Protein AF-A0A8H7SVC3-F1 (afdb_monomer)

pLDDT: mean 76.18, std 18.08, range [38.44, 97.44]

Sequence (265 aa):
MNQIDVTIAHLLLASTPVVSLPAAIYYIRKGLVWFYERKQKKEEANLIKLRKEQKGKLEELKKMTSYYSTQSLLERYDEALTKKKQEALKQEKLQQELRQRKPVSMPMRSMQPNTQRPFPPTQQQQQQMHQQQQQQQPILPPPRTEPQWYDKIIDALVGDAGPETKYALICAHCFNHNGLVAKEEFDTIQYICPRCKQFNPSRKSKKAAIDQVVESTQEKNKENDLSVVEEEDPEQVIEKLKAQIESDKEETIGARVRQRHIEEE

Organism: NCBI:txid101142

Mean predicted aligned error: 23.06 Å

Radius of gyration: 43.51 Å; Cα contacts (8 Å, |Δi|>4): 81; chains: 1; bounding box: 125×110×100 Å

InterPro domains:
  IPR019273 Lunapark zinc ribbon domain [PF10058] (149-200)
  IPR040115 Lunapark family [PTHR22166] (12-231)

Nearest PDB structures (foldseek):
  8to0-assembly1_Cp  TM=1.563E-01  e=1.877E-01  Mus musculus
  7rro-assembly1_k  TM=1.573E-01  e=2.009E-01  Bos taurus

Secondary structure (DSSP, 8-state):
--HHHHHHHHHHHHHHHHHHHHHHHHHHHHHHHHHHHHHHHHHHHHHHHHHHHH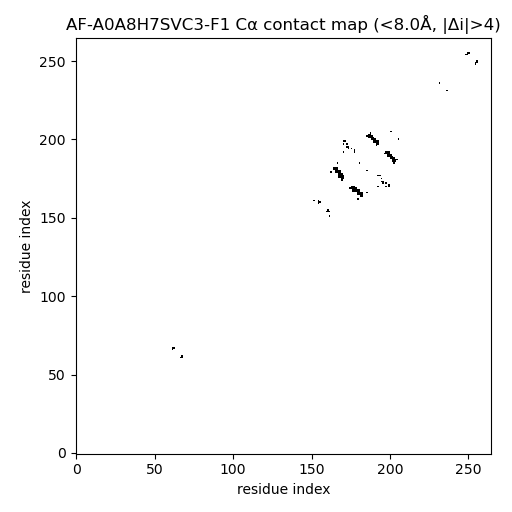HHHHHHHHHHTTHHHHHHHHHHHHHHHHHHHHHHHHHHHHHHHHHT-----------------------SSSSSSSSSSS-----PPP--SS--TTHHHHHHHHT---GGGEEEEE-TTT--EEEEEETTTTTT--EE-TTT--EE--HHHHHHHHHHHHHHHHHHHHHSSSS------HHHHHHHHHHHHHHHHHHSHHHHHHHHHHTT-

Foldseek 3Di:
DDPVVVVVVVVVVVCCCVVVVVVVVVVVVVVVVVVVVVVVVVVVVVVVVVVVVVVVVVVVVCVVVVVVVVVVVVVVVVVVVVVVVVVVVVVVVVVVVVVVPDDDDDDDDDDDDDDDDDDDDDDPPPVVVPVVPPPPPPPPPDPPDDDDPCVVVVCVVVVPDDQVQWDWDADPPPRDTDDTDGPVCQQQDWDQDPPPRDTRGGVVVVVVVVVVVVVVVVVVVVVVPPDDDPPDPVVVVVVVVVVVVVVVVCVDPVVVVVVVVVVVD

Solvent-accessible surface area (backbone atoms only — not comparable to full-atom values): 16310 Å² total; per-residue (Å²): 134,60,76,64,59,54,55,49,51,53,52,52,62,66,45,48,61,71,56,46,49,61,51,48,53,51,52,51,53,53,48,50,53,53,50,51,52,56,50,50,53,52,54,52,51,49,52,53,50,54,53,49,52,52,50,50,53,50,50,51,51,34,59,76,66,45,43,65,61,58,49,55,49,51,51,54,50,52,52,51,50,50,50,52,49,52,51,50,53,52,51,52,53,52,52,51,56,55,67,72,67,72,89,84,90,86,88,89,79,89,86,88,91,89,85,89,86,90,78,86,83,86,77,82,82,62,69,79,71,64,74,73,72,82,71,74,66,79,81,67,72,72,80,77,80,65,91,53,83,60,53,62,52,52,28,62,74,72,65,48,70,57,80,88,60,39,45,78,42,60,39,91,86,78,62,50,79,76,51,74,38,49,66,87,47,56,47,68,49,59,52,62,37,90,86,81,63,50,76,41,75,16,53,55,60,52,48,54,56,48,53,56,53,50,53,59,49,53,54,54,55,62,68,60,76,76,68,83,85,75,87,71,60,67,69,60,55,51,51,53,52,51,53,52,56,54,55,50,53,65,72,32,72,72,40,61,55,52,54,60,63,63,77,74,113

Structure (mmCIF, N/CA/C/O backbone):
data_AF-A0A8H7SVC3-F1
#
_entry.id   AF-A0A8H7SVC3-F1
#
loop_
_atom_site.group_PDB
_atom_site.id
_atom_site.type_symbol
_atom_site.label_atom_id
_atom_site.label_alt_id
_atom_site.label_comp_id
_atom_site.label_asym_id
_atom_site.label_entity_id
_atom_site.label_seq_id
_atom_site.pdbx_PDB_ins_code
_atom_site.Cartn_x
_atom_site.Cartn_y
_atom_site.Cartn_z
_atom_site.occupancy
_atom_site.B_iso_or_equiv
_atom_site.auth_seq_id
_atom_site.auth_comp_id
_atom_site.auth_asym_id
_atom_site.auth_atom_id
_atom_site.pdbx_PDB_model_num
ATOM 1 N N . MET A 1 1 ? 54.261 -22.794 -50.203 1.00 56.25 1 MET A N 1
ATOM 2 C CA . MET A 1 1 ? 52.976 -22.787 -49.471 1.00 56.25 1 MET A CA 1
ATOM 3 C C . MET A 1 1 ? 51.871 -22.842 -50.505 1.00 56.25 1 MET A C 1
ATOM 5 O O . MET A 1 1 ? 51.881 -22.005 -51.401 1.00 56.25 1 MET A O 1
ATOM 9 N N . ASN A 1 2 ? 51.023 -23.866 -50.468 1.00 69.75 2 ASN A N 1
ATOM 10 C CA . ASN A 1 2 ? 50.126 -24.187 -51.573 1.00 69.75 2 ASN A CA 1
ATOM 11 C C . ASN A 1 2 ? 48.900 -23.268 -51.568 1.00 69.75 2 ASN A C 1
ATOM 13 O O . ASN A 1 2 ? 48.397 -22.879 -50.519 1.00 69.75 2 ASN A O 1
ATOM 17 N N . GLN A 1 3 ? 48.388 -22.948 -52.755 1.00 71.19 3 GLN A N 1
ATOM 18 C CA . GLN A 1 3 ? 47.206 -22.096 -52.955 1.00 71.19 3 GLN A CA 1
ATOM 19 C C . GLN A 1 3 ? 45.957 -22.633 -52.219 1.00 71.19 3 GLN A C 1
ATOM 21 O O . GLN A 1 3 ? 45.094 -21.866 -51.800 1.00 71.19 3 GLN A O 1
ATOM 26 N N . ILE A 1 4 ? 45.929 -23.949 -51.987 1.00 78.56 4 ILE A N 1
ATOM 27 C CA . ILE A 1 4 ? 44.909 -24.683 -51.230 1.00 78.56 4 ILE A CA 1
ATOM 28 C C . ILE A 1 4 ? 44.903 -24.276 -49.744 1.00 78.56 4 ILE A C 1
ATOM 30 O O . ILE A 1 4 ? 43.833 -24.060 -49.172 1.00 78.56 4 ILE A O 1
ATOM 34 N N . ASP A 1 5 ? 46.077 -24.088 -49.133 1.00 81.00 5 ASP A N 1
ATOM 35 C CA . ASP A 1 5 ? 46.204 -23.707 -47.717 1.00 81.00 5 ASP A CA 1
ATOM 36 C C . ASP A 1 5 ? 45.604 -22.313 -47.467 1.00 81.00 5 ASP A C 1
ATOM 38 O O . ASP A 1 5 ? 44.957 -22.069 -46.449 1.00 81.00 5 ASP A O 1
ATOM 42 N N . VAL A 1 6 ? 45.752 -21.408 -48.442 1.00 82.12 6 VAL A N 1
ATOM 43 C CA . VAL A 1 6 ? 45.212 -20.041 -48.396 1.00 82.12 6 VAL A CA 1
ATOM 44 C C . VAL A 1 6 ? 43.685 -20.055 -48.510 1.00 82.12 6 VAL A C 1
ATOM 46 O O . VAL A 1 6 ? 43.001 -19.400 -47.726 1.00 82.12 6 VAL A O 1
ATOM 49 N N . THR A 1 7 ? 43.121 -20.851 -49.423 1.00 81.81 7 THR A N 1
ATOM 50 C CA . THR A 1 7 ? 41.659 -20.993 -49.547 1.00 81.81 7 THR A CA 1
ATOM 51 C C . THR A 1 7 ? 41.015 -21.621 -48.312 1.00 81.81 7 THR A C 1
ATOM 53 O O . THR A 1 7 ? 39.952 -21.172 -47.882 1.00 81.81 7 THR A O 1
ATOM 56 N N . ILE A 1 8 ? 41.674 -22.606 -47.693 1.00 84.00 8 ILE A N 1
ATOM 57 C CA . ILE A 1 8 ? 41.208 -23.210 -46.440 1.00 84.00 8 ILE A CA 1
ATOM 58 C C . ILE A 1 8 ? 41.273 -22.182 -45.306 1.00 84.00 8 ILE A C 1
ATOM 60 O O . ILE A 1 8 ? 40.316 -22.063 -44.543 1.00 84.00 8 ILE A O 1
ATOM 64 N N . ALA A 1 9 ? 42.340 -21.382 -45.222 1.00 83.69 9 ALA A N 1
ATOM 65 C CA . ALA A 1 9 ? 42.463 -20.333 -44.212 1.00 83.69 9 ALA A CA 1
ATOM 66 C C . ALA A 1 9 ? 41.345 -19.278 -44.317 1.00 83.69 9 ALA A C 1
ATOM 68 O O . ALA A 1 9 ? 40.759 -18.909 -43.300 1.00 83.69 9 ALA A O 1
ATOM 69 N N . HIS A 1 10 ? 40.986 -18.838 -45.529 1.00 82.69 10 HIS A N 1
ATOM 70 C CA . HIS A 1 10 ? 39.866 -17.911 -45.731 1.00 82.69 10 HIS A CA 1
ATOM 71 C C . HIS A 1 10 ? 38.507 -18.531 -45.379 1.00 82.69 10 HIS A C 1
ATOM 73 O O . HIS A 1 10 ? 37.670 -17.852 -44.782 1.00 82.69 10 HIS A O 1
ATOM 79 N N . LEU A 1 11 ? 38.292 -19.814 -45.692 1.00 82.31 11 LEU A N 1
ATOM 80 C CA . LEU A 1 11 ? 37.062 -20.529 -45.342 1.00 82.31 11 LEU A CA 1
ATOM 81 C C . LEU A 1 11 ? 36.921 -20.709 -43.823 1.00 82.31 11 LEU A C 1
ATOM 83 O O . LEU A 1 11 ? 35.848 -20.472 -43.267 1.00 82.31 11 LEU A O 1
ATOM 87 N N . LEU A 1 12 ? 38.011 -21.069 -43.140 1.00 83.12 12 LEU A N 1
ATOM 88 C CA . LEU A 1 12 ? 38.039 -21.181 -41.683 1.00 83.12 12 LEU A CA 1
ATOM 89 C C . LEU A 1 12 ? 37.760 -19.828 -41.034 1.00 83.12 12 LEU A C 1
ATOM 91 O O . LEU A 1 12 ? 36.858 -19.746 -40.203 1.00 83.12 12 LEU A O 1
ATOM 95 N N . LEU A 1 13 ? 38.433 -18.764 -41.485 1.00 85.56 13 LEU A N 1
ATOM 96 C CA . LEU A 1 13 ? 38.238 -17.410 -40.969 1.00 85.56 13 LEU A CA 1
ATOM 97 C C . LEU A 1 13 ? 36.790 -16.927 -41.162 1.00 85.56 13 LEU A C 1
ATOM 99 O O . LEU A 1 13 ? 36.196 -16.393 -40.223 1.00 85.56 13 LEU A O 1
ATOM 103 N N . ALA A 1 14 ? 36.191 -17.189 -42.328 1.00 84.06 14 ALA A N 1
ATOM 104 C CA . ALA A 1 14 ? 34.797 -16.850 -42.618 1.00 84.06 14 ALA A CA 1
ATOM 105 C C . ALA A 1 14 ? 33.778 -17.671 -41.803 1.00 84.06 14 ALA A C 1
ATOM 107 O O . ALA A 1 14 ? 32.714 -17.158 -41.459 1.00 84.06 14 ALA A O 1
ATOM 108 N N . SER A 1 15 ? 34.092 -18.925 -41.459 1.00 85.62 15 SER A N 1
ATOM 109 C CA . SER A 1 15 ? 33.196 -19.798 -40.682 1.00 85.62 15 SER A CA 1
ATOM 110 C C . SER A 1 15 ? 33.209 -19.522 -39.171 1.00 85.62 15 SER A C 1
ATOM 112 O O . SER A 1 15 ? 32.208 -19.747 -38.488 1.00 85.62 15 SER A O 1
ATOM 114 N N . THR A 1 16 ? 34.307 -18.973 -38.642 1.00 86.56 16 THR A N 1
ATOM 115 C CA . THR A 1 16 ? 34.462 -18.623 -37.220 1.00 86.56 16 THR A CA 1
ATOM 116 C C . THR A 1 16 ? 33.319 -17.779 -36.646 1.00 86.56 16 THR A C 1
ATOM 118 O O . THR A 1 16 ? 32.781 -18.177 -35.613 1.00 86.56 16 THR A O 1
ATOM 121 N N . PRO A 1 17 ? 32.901 -16.647 -37.255 1.00 88.62 17 PRO A N 1
ATOM 122 C CA . PRO A 1 17 ? 31.797 -15.842 -36.726 1.00 88.62 17 PRO A CA 1
ATOM 123 C C . PRO A 1 17 ? 30.448 -16.569 -36.782 1.00 88.62 17 PRO A C 1
ATOM 125 O O . PRO A 1 17 ? 29.600 -16.352 -35.919 1.00 88.62 17 PRO A O 1
ATOM 128 N N . VAL A 1 18 ? 30.256 -17.466 -37.755 1.00 92.12 18 VAL A N 1
ATOM 129 C CA . VAL A 1 18 ? 29.006 -18.225 -37.920 1.00 92.12 18 VAL A CA 1
ATOM 130 C C . VAL A 1 18 ? 28.812 -19.225 -36.779 1.00 92.12 18 VAL A C 1
ATOM 132 O O . VAL A 1 18 ? 27.687 -19.437 -36.335 1.00 92.12 18 VAL A O 1
ATOM 135 N N . VAL A 1 19 ? 29.899 -19.802 -36.261 1.00 91.62 19 VAL A N 1
ATOM 136 C CA . VAL A 1 19 ? 29.856 -20.755 -35.140 1.00 91.62 19 VAL A CA 1
ATOM 137 C C . VAL A 1 19 ? 29.997 -20.055 -33.785 1.00 91.62 19 VAL A C 1
ATOM 139 O O . VAL A 1 19 ? 29.343 -20.440 -32.813 1.00 91.62 19 VAL A O 1
ATOM 142 N N . SER A 1 20 ? 30.818 -19.006 -33.698 1.00 91.75 20 SER A N 1
ATOM 143 C CA . SER A 1 20 ? 31.082 -18.315 -32.433 1.00 91.75 20 SER A CA 1
ATOM 144 C C . SER A 1 20 ? 29.898 -17.477 -31.960 1.00 91.75 20 SER A C 1
ATOM 146 O O . SER A 1 20 ? 29.645 -17.434 -30.758 1.00 91.75 20 SER A O 1
ATOM 148 N N . LEU A 1 21 ? 29.133 -16.859 -32.866 1.00 92.62 21 LEU A N 1
ATOM 149 C CA . LEU A 1 21 ? 28.016 -15.991 -32.498 1.00 92.62 21 LEU A CA 1
ATOM 150 C C . LEU A 1 21 ? 26.866 -16.767 -31.815 1.00 92.62 21 LEU A C 1
ATOM 152 O O . LEU A 1 21 ? 26.470 -16.365 -30.719 1.00 92.62 21 LEU A O 1
ATOM 156 N N . PRO A 1 22 ? 26.364 -17.906 -32.342 1.00 95.12 22 PRO A N 1
ATOM 157 C CA . PRO A 1 22 ? 25.355 -18.709 -31.645 1.00 95.12 22 PRO A CA 1
ATOM 158 C C . PRO A 1 22 ? 25.860 -19.277 -30.315 1.00 95.12 22 PRO A C 1
ATOM 160 O O . PRO A 1 22 ? 25.119 -19.290 -29.330 1.00 95.12 22 PRO A O 1
ATOM 163 N N . ALA A 1 23 ? 27.129 -19.702 -30.260 1.00 94.75 23 ALA A N 1
ATOM 164 C CA . ALA A 1 23 ? 27.746 -20.183 -29.029 1.00 94.75 23 ALA A CA 1
ATOM 165 C C . ALA A 1 23 ? 27.813 -19.069 -27.972 1.00 94.75 23 ALA A C 1
ATOM 167 O O . ALA A 1 23 ? 27.368 -19.259 -26.840 1.00 94.75 23 ALA A O 1
ATOM 168 N N . ALA A 1 24 ? 28.289 -17.879 -28.347 1.00 95.38 24 ALA A N 1
ATOM 169 C CA . ALA A 1 24 ? 28.349 -16.715 -27.471 1.00 95.38 24 ALA A CA 1
ATOM 170 C C . ALA A 1 24 ? 26.956 -16.323 -26.960 1.00 95.38 24 ALA A C 1
ATOM 172 O O . ALA A 1 24 ? 26.783 -16.150 -25.755 1.00 95.38 24 ALA A O 1
ATOM 173 N N . ILE A 1 25 ? 25.943 -16.266 -27.833 1.00 96.06 25 ILE A N 1
ATOM 174 C CA . ILE A 1 25 ? 24.554 -15.981 -27.440 1.00 96.06 25 ILE A CA 1
ATOM 175 C C . ILE A 1 25 ? 24.045 -17.020 -26.430 1.00 96.06 25 ILE A C 1
ATOM 177 O O . ILE A 1 25 ? 23.429 -16.651 -25.427 1.00 96.06 25 ILE A O 1
ATOM 181 N N . TYR A 1 26 ? 24.330 -18.309 -26.645 1.00 97.19 26 TYR A N 1
ATOM 182 C CA . TYR A 1 26 ? 23.957 -19.374 -25.713 1.00 97.19 26 TYR A CA 1
ATOM 183 C C . TYR A 1 26 ? 24.611 -19.192 -24.334 1.00 97.19 26 TYR A C 1
ATOM 185 O O . TYR A 1 26 ? 23.915 -19.239 -23.314 1.00 97.19 26 TYR A O 1
ATOM 193 N N . TYR A 1 27 ? 25.922 -18.928 -24.280 1.00 97.19 27 TYR A N 1
ATOM 194 C CA . TYR A 1 27 ? 26.631 -18.709 -23.015 1.00 97.19 27 TYR A CA 1
ATOM 195 C C . TYR A 1 27 ? 26.179 -17.433 -22.304 1.00 97.19 27 TYR A C 1
ATOM 197 O O . TYR A 1 27 ? 25.979 -17.465 -21.091 1.00 97.19 27 TYR A O 1
ATOM 205 N N . ILE A 1 28 ? 25.950 -16.340 -23.037 1.00 96.94 28 ILE A N 1
ATOM 206 C CA . ILE A 1 28 ? 25.442 -15.084 -22.474 1.00 96.94 28 ILE A CA 1
ATOM 207 C C . ILE A 1 28 ? 24.054 -15.309 -21.875 1.00 96.94 28 ILE A C 1
ATOM 209 O O . ILE A 1 28 ? 23.832 -14.975 -20.713 1.00 96.94 28 ILE A O 1
ATOM 213 N N . ARG A 1 29 ? 23.129 -15.940 -22.611 1.00 97.00 29 ARG A N 1
ATOM 214 C CA . ARG A 1 29 ? 21.784 -16.244 -22.100 1.00 97.00 29 ARG A CA 1
ATOM 215 C C . ARG A 1 29 ? 21.849 -17.113 -20.845 1.00 97.00 29 ARG A C 1
ATOM 217 O O . ARG A 1 29 ? 21.167 -16.820 -19.866 1.00 97.00 29 ARG A O 1
ATOM 224 N N . LYS A 1 30 ? 22.686 -18.153 -20.851 1.00 97.19 30 LYS A N 1
ATOM 225 C CA . LYS A 1 30 ? 22.869 -19.047 -19.700 1.00 97.19 30 LYS A CA 1
ATOM 226 C C . LYS A 1 30 ? 23.473 -18.319 -18.496 1.00 97.19 30 LYS A C 1
ATOM 228 O O . LYS A 1 30 ? 23.020 -18.527 -17.373 1.00 97.19 30 LYS A O 1
ATOM 233 N N . GLY A 1 31 ? 24.441 -17.435 -18.733 1.00 97.44 31 GLY A N 1
ATOM 234 C CA . GLY A 1 31 ? 25.053 -16.586 -17.714 1.00 97.44 31 GLY A CA 1
ATOM 235 C C . GLY A 1 31 ? 24.061 -15.598 -17.102 1.00 97.44 31 GLY A C 1
ATOM 236 O O . GLY A 1 31 ? 24.006 -15.478 -15.881 1.00 97.44 31 GLY A O 1
ATOM 237 N N . LEU A 1 32 ? 23.229 -14.953 -17.927 1.00 97.06 32 LEU A N 1
ATOM 238 C CA . LEU A 1 32 ? 22.181 -14.043 -17.462 1.00 97.06 32 LEU A CA 1
ATOM 239 C C . LEU A 1 32 ? 21.155 -14.779 -16.600 1.00 97.06 32 LEU A C 1
ATOM 241 O O . LEU A 1 32 ? 20.907 -14.352 -15.477 1.00 97.06 32 LEU A O 1
ATOM 245 N N . VAL A 1 33 ? 20.608 -15.905 -17.071 1.00 95.75 33 VAL A N 1
ATOM 246 C CA . VAL A 1 33 ? 19.640 -16.703 -16.295 1.00 95.75 33 VAL A CA 1
ATOM 247 C C . VAL A 1 33 ? 20.238 -17.116 -14.951 1.00 95.75 33 VAL A C 1
ATOM 249 O O . VAL A 1 33 ? 19.644 -16.846 -13.911 1.00 95.75 33 VAL A O 1
ATOM 252 N N . TRP A 1 34 ? 21.456 -17.663 -14.946 1.00 96.75 34 TRP A N 1
ATOM 253 C CA . TRP A 1 34 ? 22.141 -18.037 -13.708 1.00 96.75 34 TRP A CA 1
ATOM 254 C C . TRP A 1 34 ? 22.363 -16.842 -12.768 1.00 96.75 34 TRP A C 1
ATOM 256 O O . TRP A 1 34 ? 22.181 -16.963 -11.555 1.00 96.75 34 TRP A O 1
ATOM 266 N N . PHE A 1 35 ? 22.735 -15.677 -13.305 1.00 96.88 35 PHE A N 1
ATOM 267 C CA . PHE A 1 35 ? 22.951 -14.467 -12.517 1.00 96.88 35 PHE A CA 1
ATOM 268 C C . PHE A 1 35 ? 21.652 -13.954 -11.886 1.00 96.88 35 PHE A C 1
ATOM 270 O O . PHE A 1 35 ? 21.629 -13.673 -10.685 1.00 96.88 35 PHE A O 1
ATOM 277 N N . TYR A 1 36 ? 20.569 -13.866 -12.663 1.00 96.50 36 TYR A N 1
ATOM 278 C CA . TYR A 1 36 ? 19.269 -13.417 -12.167 1.00 96.50 36 TYR A CA 1
ATOM 279 C C . TYR A 1 36 ? 18.680 -14.402 -11.157 1.00 96.50 36 TYR A C 1
ATOM 281 O O . TYR A 1 36 ? 18.242 -13.964 -10.097 1.00 96.50 36 TYR A O 1
ATOM 289 N N . GLU A 1 37 ? 18.771 -15.712 -11.397 1.00 95.38 37 GLU A N 1
ATOM 290 C CA . GLU A 1 37 ? 18.364 -16.728 -10.419 1.00 95.38 37 GLU A CA 1
ATOM 291 C C . GLU A 1 37 ? 19.174 -16.620 -9.123 1.00 95.38 37 GLU A C 1
ATOM 293 O O . GLU A 1 37 ? 18.632 -16.706 -8.020 1.00 95.38 37 GLU A O 1
ATOM 298 N N . ARG A 1 38 ? 20.493 -16.413 -9.226 1.00 94.69 38 ARG A N 1
ATOM 299 C CA . ARG A 1 38 ? 21.360 -16.241 -8.055 1.00 94.69 38 ARG A CA 1
ATOM 300 C C . ARG A 1 38 ? 21.023 -14.963 -7.292 1.00 94.69 38 ARG A C 1
ATOM 302 O O . ARG A 1 38 ? 21.109 -14.962 -6.064 1.00 94.69 38 ARG A O 1
ATOM 309 N N . LYS A 1 39 ? 20.657 -13.887 -7.989 1.00 95.62 39 LYS A N 1
ATOM 310 C CA . LYS A 1 39 ? 20.223 -12.632 -7.369 1.00 95.62 39 LYS A CA 1
ATOM 311 C C . LYS A 1 39 ? 18.869 -12.800 -6.670 1.00 95.62 39 LYS A C 1
ATOM 313 O O . LYS A 1 39 ? 18.782 -12.482 -5.488 1.00 95.62 39 LYS A O 1
ATOM 318 N N . GLN A 1 40 ? 17.876 -13.383 -7.342 1.00 93.00 40 GLN A N 1
ATOM 319 C CA . GLN A 1 40 ? 16.545 -13.656 -6.781 1.00 93.00 40 GLN A CA 1
ATOM 320 C C . GLN A 1 40 ? 16.629 -14.517 -5.517 1.00 93.00 40 GLN A C 1
ATOM 322 O O . GLN A 1 40 ? 16.099 -14.140 -4.475 1.00 93.00 40 GLN A O 1
ATOM 327 N N . LYS A 1 41 ? 17.412 -15.604 -5.547 1.00 95.44 41 LYS A N 1
ATOM 328 C CA . LYS A 1 41 ? 17.605 -16.485 -4.382 1.00 95.44 41 LYS A CA 1
ATOM 329 C C . LYS A 1 41 ? 18.184 -15.762 -3.161 1.00 95.44 41 LYS A C 1
ATOM 331 O O . LYS A 1 41 ? 17.871 -16.130 -2.032 1.00 95.44 41 LYS A O 1
ATOM 336 N N . LYS A 1 42 ? 19.027 -14.739 -3.352 1.00 93.62 42 LYS A N 1
ATOM 337 C CA . LYS A 1 42 ? 19.560 -13.935 -2.235 1.00 93.62 42 LYS A CA 1
ATOM 338 C C . LYS A 1 42 ? 18.478 -13.071 -1.593 1.00 93.62 42 LYS A C 1
ATOM 340 O O . LYS A 1 42 ? 18.430 -12.978 -0.368 1.00 93.62 42 LYS A O 1
ATOM 345 N N . GLU A 1 43 ? 17.632 -12.447 -2.405 1.00 93.69 43 GLU A N 1
ATOM 346 C CA . GLU A 1 43 ? 16.526 -11.613 -1.926 1.00 93.69 43 GLU A CA 1
ATOM 347 C C . GLU A 1 43 ? 15.475 -12.467 -1.205 1.00 93.69 43 GLU A C 1
ATOM 349 O O . GLU A 1 43 ? 15.089 -12.148 -0.080 1.00 93.69 43 GLU A O 1
ATOM 354 N N . GLU A 1 44 ? 15.107 -13.615 -1.781 1.00 94.75 44 GLU A N 1
ATOM 355 C CA . GLU A 1 44 ? 14.213 -14.592 -1.152 1.00 94.75 44 GLU A CA 1
ATOM 356 C C . GLU A 1 44 ? 14.764 -15.091 0.188 1.00 94.75 44 GLU A C 1
ATOM 358 O O . GLU A 1 44 ? 14.048 -15.095 1.191 1.00 94.75 44 GLU A O 1
ATOM 363 N N . ALA A 1 45 ? 16.052 -15.448 0.243 1.00 95.00 45 ALA A N 1
ATOM 364 C CA . ALA A 1 45 ? 16.692 -15.886 1.480 1.00 95.00 45 ALA A CA 1
ATOM 365 C C . ALA A 1 45 ? 16.672 -14.795 2.563 1.00 95.00 45 ALA A C 1
ATOM 367 O O . ALA A 1 45 ? 16.442 -15.097 3.736 1.00 95.00 45 ALA A O 1
ATOM 368 N N . ASN A 1 46 ? 16.866 -13.528 2.186 1.00 95.50 46 ASN A N 1
ATOM 369 C CA . ASN A 1 46 ? 16.806 -12.412 3.126 1.00 95.50 46 ASN A CA 1
ATOM 370 C C . ASN A 1 46 ? 15.379 -12.191 3.659 1.00 95.50 46 ASN A C 1
ATOM 372 O O . ASN A 1 46 ? 15.179 -12.058 4.865 1.00 95.50 46 ASN A O 1
ATOM 376 N N . LEU A 1 47 ? 14.362 -12.250 2.793 1.00 94.88 47 LEU A N 1
ATOM 377 C CA . LEU A 1 47 ? 12.959 -12.164 3.213 1.00 94.88 47 LEU A CA 1
ATOM 378 C C . LEU A 1 47 ? 12.564 -13.312 4.146 1.00 94.88 47 LEU A C 1
ATOM 380 O O . LEU A 1 47 ? 11.867 -13.094 5.138 1.00 94.88 47 LEU A O 1
ATOM 384 N N . ILE A 1 48 ? 13.018 -14.534 3.858 1.00 95.62 48 ILE A N 1
ATOM 385 C CA . ILE A 1 48 ? 12.794 -15.694 4.727 1.00 95.62 48 ILE A CA 1
ATOM 386 C C . ILE A 1 48 ? 13.460 -15.471 6.090 1.00 95.62 48 ILE A C 1
ATOM 388 O O . ILE A 1 48 ? 12.838 -15.740 7.120 1.00 95.62 48 ILE A O 1
ATOM 392 N N . LYS A 1 49 ? 14.684 -14.929 6.113 1.00 95.69 49 LYS A N 1
ATOM 393 C CA . LYS A 1 49 ? 15.398 -14.595 7.350 1.00 95.69 49 LYS A CA 1
ATOM 394 C C . LYS A 1 49 ? 14.638 -13.555 8.181 1.00 95.69 49 LYS A C 1
ATOM 396 O O . LYS A 1 49 ? 14.353 -13.820 9.345 1.00 95.69 49 LYS A O 1
ATOM 401 N N . LEU A 1 50 ? 14.236 -12.433 7.581 1.00 94.81 50 LEU A N 1
ATOM 402 C CA . LEU A 1 50 ? 13.492 -11.368 8.266 1.00 94.81 50 LEU A CA 1
ATOM 403 C C . LEU A 1 50 ? 12.144 -11.860 8.810 1.00 94.81 50 LEU A C 1
ATOM 405 O O . LEU A 1 50 ? 11.786 -11.568 9.949 1.00 94.81 50 LEU A O 1
ATOM 409 N N . ARG A 1 51 ? 11.409 -12.674 8.041 1.00 93.38 51 ARG A N 1
ATOM 410 C CA . ARG A 1 51 ? 10.159 -13.295 8.514 1.00 93.38 51 ARG A CA 1
ATOM 411 C C . ARG A 1 51 ? 10.396 -14.244 9.686 1.00 93.38 51 ARG A C 1
ATOM 413 O O . ARG A 1 51 ? 9.566 -14.311 10.589 1.00 93.38 51 ARG A O 1
ATOM 420 N N . LYS A 1 52 ? 11.506 -14.988 9.682 1.00 96.56 52 LYS A N 1
ATOM 421 C CA . LYS A 1 52 ? 11.877 -15.871 10.793 1.00 96.56 52 LYS A CA 1
ATOM 422 C C . LYS A 1 52 ? 12.202 -15.065 12.053 1.00 96.56 52 LYS A C 1
ATOM 424 O O . LYS A 1 52 ? 11.738 -15.437 13.124 1.00 96.56 52 LYS A O 1
ATOM 429 N N . GLU A 1 53 ? 12.917 -13.950 11.923 1.00 94.38 53 GLU A N 1
ATOM 430 C CA . GLU A 1 53 ? 13.188 -13.031 13.039 1.00 94.38 53 GLU A CA 1
ATOM 431 C C . GLU A 1 53 ? 11.898 -12.415 13.601 1.00 94.38 53 GLU A C 1
ATOM 433 O O . GLU A 1 53 ? 11.699 -12.413 14.814 1.00 94.38 53 GLU A O 1
ATOM 438 N N . GLN A 1 54 ? 10.980 -11.962 12.737 1.00 93.19 54 GLN A N 1
ATOM 439 C CA . GLN A 1 54 ? 9.664 -11.468 13.162 1.00 93.19 54 GLN A CA 1
ATOM 440 C C . GLN A 1 54 ? 8.866 -12.531 13.926 1.00 93.19 54 GLN A C 1
ATOM 442 O O . GLN A 1 54 ? 8.329 -12.241 14.993 1.00 93.19 54 GLN A O 1
ATOM 447 N N . LYS A 1 55 ? 8.811 -13.769 13.413 1.00 93.19 55 LYS A N 1
ATOM 448 C CA . LYS A 1 55 ? 8.135 -14.884 14.095 1.00 93.19 55 LYS A CA 1
ATOM 449 C C . LYS A 1 55 ? 8.780 -15.208 15.441 1.00 93.19 55 LYS A C 1
ATOM 451 O O . LYS A 1 55 ? 8.052 -15.394 16.406 1.00 93.19 55 LYS A O 1
ATOM 456 N N . GLY A 1 56 ? 10.111 -15.199 15.523 1.00 93.94 56 GLY A N 1
ATOM 457 C CA . GLY A 1 56 ? 10.833 -15.418 16.778 1.00 93.94 56 GLY A CA 1
ATOM 458 C C . GLY A 1 56 ? 10.501 -14.365 17.838 1.00 93.94 56 GLY A C 1
ATOM 459 O O . GLY A 1 56 ? 10.182 -14.716 18.969 1.00 93.94 56 GLY A O 1
ATOM 460 N N . LYS A 1 57 ? 10.465 -13.079 17.462 1.00 93.06 57 LYS A N 1
ATOM 461 C CA . LYS A 1 57 ? 10.031 -12.002 18.373 1.00 93.06 57 LYS A CA 1
ATOM 462 C C . LYS A 1 57 ? 8.572 -12.149 18.792 1.00 93.06 57 LYS A C 1
ATOM 464 O O . LYS A 1 57 ? 8.233 -11.908 19.945 1.00 93.06 57 LYS A O 1
ATOM 469 N N . LEU A 1 58 ? 7.701 -12.554 17.868 1.00 93.00 58 LEU A N 1
ATOM 470 C CA . LEU A 1 58 ? 6.301 -12.816 18.184 1.00 93.00 58 LEU A CA 1
ATOM 471 C C . LEU A 1 58 ? 6.170 -13.966 19.195 1.00 93.00 58 LEU A C 1
ATOM 473 O O . LEU A 1 58 ? 5.385 -13.866 20.128 1.00 93.00 58 LEU A O 1
ATOM 477 N N . GLU A 1 59 ? 6.930 -15.047 19.027 1.00 91.69 59 GLU A N 1
ATOM 478 C CA . GLU A 1 59 ? 6.960 -16.178 19.962 1.00 91.69 59 GLU A CA 1
ATOM 479 C C . GLU A 1 59 ? 7.492 -15.768 21.336 1.00 91.69 59 GLU A C 1
ATOM 481 O O . GLU A 1 59 ? 6.917 -16.152 22.354 1.00 91.69 59 GLU A O 1
ATOM 486 N N . GLU A 1 60 ? 8.534 -14.938 21.377 1.00 93.44 60 GLU A N 1
ATOM 487 C CA . GLU A 1 60 ? 9.071 -14.379 22.616 1.00 93.44 60 GLU A CA 1
ATOM 488 C C . GLU A 1 60 ? 8.029 -13.520 23.345 1.00 93.44 60 GLU A C 1
ATOM 490 O O . GLU A 1 60 ? 7.758 -13.747 24.526 1.00 93.44 60 GLU A O 1
ATOM 495 N N . LEU A 1 61 ? 7.363 -12.606 22.633 1.00 91.62 61 LEU A N 1
ATOM 496 C CA . LEU A 1 61 ? 6.279 -11.796 23.190 1.00 91.62 61 LEU A CA 1
ATOM 497 C C . LEU A 1 61 ? 5.109 -12.665 23.662 1.00 91.62 61 LEU A C 1
ATOM 499 O O . LEU A 1 61 ? 4.599 -12.453 24.760 1.00 91.62 61 LEU A O 1
ATOM 503 N N . LYS A 1 62 ? 4.701 -13.680 22.892 1.00 94.00 62 LYS A N 1
ATOM 504 C CA . LYS A 1 62 ? 3.644 -14.627 23.288 1.00 94.00 62 LYS A CA 1
ATOM 505 C C . LYS A 1 62 ? 4.015 -15.418 24.540 1.00 94.00 62 LYS A C 1
ATOM 507 O O . LYS A 1 62 ? 3.151 -15.688 25.373 1.00 94.00 62 LYS A O 1
ATOM 512 N N . LYS A 1 63 ? 5.291 -15.781 24.688 1.00 91.31 63 LYS A N 1
ATOM 513 C CA . LYS A 1 63 ? 5.800 -16.467 25.877 1.00 91.31 63 LYS A CA 1
ATOM 514 C C . LYS A 1 63 ? 5.760 -15.549 27.099 1.00 91.31 63 LYS A C 1
ATOM 516 O O . LYS A 1 63 ? 5.232 -15.960 28.127 1.00 91.31 63 LYS A O 1
ATOM 521 N N . MET A 1 64 ? 6.254 -14.314 26.976 1.00 86.56 64 MET A N 1
ATOM 522 C CA . MET A 1 64 ? 6.275 -13.343 28.082 1.00 86.56 64 MET A CA 1
ATOM 523 C C . MET A 1 64 ? 4.874 -12.883 28.495 1.00 86.56 64 MET A C 1
ATOM 525 O O . MET A 1 64 ? 4.607 -12.692 29.674 1.00 86.56 64 MET A O 1
ATOM 529 N N . THR A 1 65 ? 3.949 -12.767 27.542 1.00 86.94 65 THR A N 1
ATOM 530 C CA . THR A 1 65 ? 2.553 -12.372 27.804 1.00 86.94 65 THR A CA 1
ATOM 531 C C . THR A 1 65 ? 1.666 -13.535 28.250 1.00 86.94 65 THR A C 1
ATOM 533 O O . THR A 1 65 ? 0.462 -13.358 28.423 1.00 86.94 65 THR A O 1
ATOM 536 N N . SER A 1 66 ? 2.227 -14.736 28.452 1.00 85.00 66 SER A N 1
ATOM 537 C CA . SER A 1 66 ? 1.483 -15.965 28.770 1.00 85.00 66 SER A CA 1
ATOM 538 C C . SER A 1 66 ? 0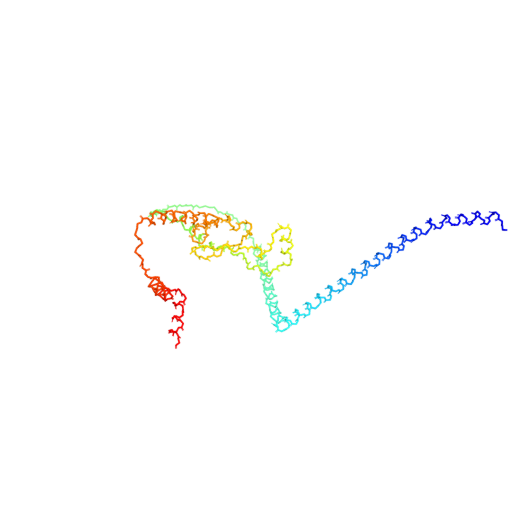.343 -16.286 27.783 1.00 85.00 66 SER A C 1
ATOM 540 O O . SER A 1 66 ? -0.597 -17.002 28.119 1.00 85.00 66 SER A O 1
ATOM 542 N N . TYR A 1 67 ? 0.442 -15.806 26.539 1.00 89.25 67 TYR A N 1
ATOM 543 C CA . TYR A 1 67 ? -0.594 -15.905 25.504 1.00 89.25 67 TYR A CA 1
ATOM 544 C C . TYR A 1 67 ? -1.056 -17.347 25.251 1.00 89.25 67 TYR A C 1
ATOM 546 O O . TYR A 1 67 ? -2.248 -17.621 25.169 1.00 89.25 67 TYR A O 1
ATOM 554 N N . TYR A 1 68 ? -0.125 -18.301 25.186 1.00 86.00 68 TYR A N 1
ATOM 555 C CA . TYR A 1 68 ? -0.470 -19.715 24.996 1.00 86.00 68 TYR A CA 1
ATOM 556 C C . TYR A 1 68 ? -1.250 -20.301 26.180 1.00 86.00 68 TYR A C 1
ATOM 558 O O . TYR A 1 68 ? -2.077 -21.190 25.995 1.00 86.00 68 TYR A O 1
ATOM 566 N N . SER A 1 69 ? -1.014 -19.786 27.389 1.00 88.44 69 SER A N 1
ATOM 567 C CA . SER A 1 69 ? -1.740 -20.208 28.587 1.00 88.44 69 SER A CA 1
ATOM 568 C C . SER A 1 69 ? -3.206 -19.793 28.487 1.00 88.44 69 SER A C 1
ATOM 570 O O . SER A 1 69 ? -4.095 -20.641 28.577 1.00 88.44 69 SER A O 1
ATOM 572 N N . THR A 1 70 ? -3.466 -18.514 28.196 1.00 88.00 70 THR A N 1
ATOM 573 C CA . THR A 1 70 ? -4.832 -17.990 28.060 1.00 88.00 70 THR A CA 1
ATOM 574 C C . THR A 1 70 ? -5.553 -18.568 26.843 1.00 88.00 70 THR A C 1
ATOM 576 O O . THR A 1 70 ? -6.724 -18.928 26.950 1.00 88.00 70 THR A O 1
ATOM 579 N N . GLN A 1 71 ? -4.853 -18.752 25.719 1.00 91.38 71 GLN A N 1
ATOM 580 C CA . GLN A 1 71 ? -5.406 -19.380 24.519 1.00 91.38 71 GLN A CA 1
ATOM 581 C C . GLN A 1 71 ? -5.818 -20.835 24.771 1.00 91.38 71 GLN A C 1
ATOM 583 O O . GLN A 1 71 ? -6.932 -21.214 24.422 1.00 91.38 71 GLN A O 1
ATOM 588 N N . SER A 1 72 ? -4.970 -21.633 25.431 1.00 85.94 72 SER A N 1
ATOM 589 C CA . SER A 1 72 ? -5.295 -23.032 25.747 1.00 85.94 72 SER A CA 1
ATOM 590 C C . SER A 1 72 ? -6.496 -23.161 26.684 1.00 85.94 72 SER A C 1
ATOM 592 O O . SER A 1 72 ? -7.229 -24.148 26.634 1.00 85.94 72 SER A O 1
ATOM 594 N N . LEU A 1 73 ? -6.711 -22.160 27.540 1.00 89.69 73 LEU A N 1
ATOM 595 C CA . LEU A 1 73 ? -7.873 -22.116 28.408 1.00 89.69 73 LEU A CA 1
ATOM 596 C C . LEU A 1 73 ? -9.134 -21.818 27.591 1.00 89.69 73 LEU A C 1
ATOM 598 O O . LEU A 1 73 ? -10.103 -22.561 27.718 1.00 89.69 73 LEU A O 1
ATOM 602 N N . LEU A 1 74 ? -9.101 -20.801 26.719 1.00 91.19 74 LEU A N 1
ATOM 603 C CA . LEU A 1 74 ? -10.210 -20.490 25.807 1.00 91.19 74 LEU A CA 1
ATOM 604 C C . LEU A 1 74 ? -10.594 -21.696 24.948 1.00 91.19 74 LEU A C 1
ATOM 606 O O . LEU A 1 74 ? -11.766 -22.042 24.876 1.00 91.19 74 LEU A O 1
ATOM 610 N N . GLU A 1 75 ? -9.609 -22.371 24.361 1.00 90.88 75 GLU A N 1
ATOM 611 C CA . GLU A 1 75 ? -9.836 -23.514 23.476 1.00 90.88 75 GLU A CA 1
ATOM 612 C C . GLU A 1 75 ? -10.519 -24.674 24.214 1.00 90.88 75 GLU A C 1
ATOM 614 O O . GLU A 1 75 ? -11.477 -25.252 23.709 1.00 90.88 75 GLU A O 1
ATOM 619 N N . ARG A 1 76 ? -10.137 -24.942 25.472 1.00 91.81 76 ARG A N 1
ATOM 620 C CA . ARG A 1 76 ? -10.834 -25.923 26.326 1.00 91.81 76 ARG A CA 1
ATOM 621 C C . ARG A 1 76 ? -12.282 -25.525 26.623 1.00 91.81 76 ARG A C 1
ATOM 623 O O . ARG A 1 76 ? -13.144 -26.401 26.693 1.00 91.81 76 ARG A O 1
ATOM 630 N N . TYR A 1 77 ? -12.560 -24.234 26.815 1.00 91.50 77 TYR A N 1
ATOM 631 C CA . TYR A 1 77 ? -13.928 -23.747 27.016 1.00 91.50 77 TYR A CA 1
ATOM 632 C C . TYR A 1 77 ? -14.756 -23.851 25.730 1.00 91.50 77 TYR A C 1
ATOM 634 O O . TYR A 1 77 ? -15.879 -24.354 25.779 1.00 91.50 77 TYR A O 1
ATOM 642 N N . ASP A 1 78 ? -14.203 -23.468 24.582 1.00 91.06 78 ASP A N 1
ATOM 643 C CA . ASP A 1 78 ? -14.871 -23.577 23.282 1.00 91.06 78 ASP A CA 1
ATOM 644 C C . ASP A 1 78 ? -15.108 -25.044 22.874 1.00 91.06 78 ASP A C 1
ATOM 646 O O . ASP A 1 78 ? -16.187 -25.388 22.381 1.00 91.06 78 ASP A O 1
ATOM 650 N N . GLU A 1 79 ? -14.167 -25.952 23.150 1.00 91.25 79 GLU A N 1
ATOM 651 C CA . GLU A 1 79 ? -14.346 -27.401 22.980 1.00 91.25 79 GLU A CA 1
ATOM 652 C C . GLU A 1 79 ? -15.456 -27.960 23.883 1.00 91.25 79 GLU A C 1
ATOM 654 O O . GLU A 1 79 ? -16.273 -28.780 23.455 1.00 91.25 79 GLU A O 1
ATOM 659 N N . ALA A 1 80 ? -15.530 -27.512 25.138 1.00 90.38 80 ALA A N 1
ATOM 660 C CA . ALA A 1 80 ? -16.602 -27.912 26.045 1.00 90.38 80 ALA A CA 1
ATOM 661 C C . ALA A 1 80 ? -17.970 -27.388 25.573 1.00 90.38 80 ALA A C 1
ATOM 663 O O . ALA A 1 80 ? -18.960 -28.125 25.598 1.00 90.38 80 ALA A O 1
ATOM 664 N N . LEU A 1 81 ? -18.034 -26.143 25.089 1.00 90.38 81 LEU A N 1
ATOM 665 C CA . LEU A 1 81 ? -19.250 -25.550 24.527 1.00 90.38 81 LEU A CA 1
ATOM 666 C C . LEU A 1 81 ? -19.699 -26.269 23.252 1.00 90.38 81 LEU A C 1
ATOM 668 O O . LEU A 1 81 ? -20.889 -26.550 23.090 1.00 90.38 81 LEU A O 1
ATOM 672 N N . THR A 1 82 ? -18.768 -26.610 22.361 1.00 90.06 82 THR A N 1
ATOM 673 C CA . THR A 1 82 ? -19.070 -27.353 21.130 1.00 90.06 82 THR A CA 1
ATOM 674 C C . THR A 1 82 ? -19.527 -28.778 21.422 1.00 90.06 82 THR A C 1
ATOM 676 O O . THR A 1 82 ? -20.535 -29.195 20.849 1.00 90.06 82 THR A O 1
ATOM 679 N N . LYS A 1 83 ? -18.895 -29.497 22.361 1.00 92.00 83 LYS A N 1
ATOM 680 C CA . LYS A 1 83 ? -19.378 -30.812 22.824 1.00 92.00 83 LYS A CA 1
ATOM 681 C C . LYS A 1 83 ? -20.783 -30.726 23.412 1.00 92.00 83 LYS A C 1
ATOM 683 O O . LYS A 1 83 ? -21.666 -31.460 22.977 1.00 92.00 83 LYS A O 1
ATOM 688 N N . LYS A 1 84 ? -21.036 -29.764 24.304 1.00 91.44 84 LYS A N 1
ATOM 689 C CA . LYS A 1 84 ? -22.363 -29.554 24.902 1.00 91.44 84 LYS A CA 1
ATOM 690 C C . LYS A 1 84 ? -23.426 -29.225 23.849 1.00 91.44 84 LYS A C 1
ATOM 692 O O . LYS A 1 84 ? -24.548 -29.720 23.921 1.00 91.44 84 LYS A O 1
ATOM 697 N N . LYS A 1 85 ? -23.074 -28.426 22.836 1.00 90.88 85 LYS A N 1
ATOM 698 C CA . LYS A 1 85 ? -23.955 -28.124 21.699 1.00 90.88 85 LYS A CA 1
ATOM 699 C C . LYS A 1 85 ? -24.241 -29.368 20.855 1.00 90.88 85 LYS A C 1
ATOM 701 O O . LYS A 1 85 ? -25.385 -29.571 20.461 1.00 90.88 85 LYS A O 1
ATOM 706 N N . GLN A 1 86 ? -23.234 -30.200 20.586 1.00 88.19 86 GLN A N 1
ATOM 707 C CA . GLN A 1 86 ? -23.408 -31.458 19.853 1.00 88.19 86 GLN A CA 1
ATOM 708 C C . GLN A 1 86 ? -24.283 -32.454 20.621 1.00 88.19 86 GLN A C 1
ATOM 710 O O . GLN A 1 86 ? -25.153 -33.085 20.024 1.00 88.19 86 GLN A O 1
ATOM 715 N N . GLU A 1 87 ? -24.097 -32.571 21.935 1.00 89.50 87 GLU A N 1
ATOM 716 C CA . GLU A 1 87 ? -24.919 -33.416 22.806 1.00 89.50 87 GLU A CA 1
ATOM 717 C C . GLU A 1 87 ? -26.374 -32.939 22.846 1.00 89.50 87 GLU A C 1
ATOM 719 O O . GLU A 1 87 ? -27.278 -33.748 22.640 1.00 89.50 87 GLU A O 1
ATOM 724 N N . ALA A 1 88 ? -26.607 -31.632 23.002 1.00 88.94 88 ALA A N 1
ATOM 725 C CA . ALA A 1 88 ? -27.946 -31.045 22.962 1.00 88.94 88 ALA A CA 1
ATOM 726 C C . ALA A 1 88 ? -28.636 -31.284 21.611 1.00 88.94 88 ALA A C 1
ATOM 728 O O . ALA A 1 88 ? -29.784 -31.722 21.573 1.00 88.94 88 ALA A O 1
ATOM 729 N N . LEU A 1 89 ? -27.917 -31.090 20.499 1.00 89.25 89 LEU A N 1
ATOM 730 C CA . LEU A 1 89 ? -28.439 -31.355 19.156 1.00 89.25 89 LEU A CA 1
ATOM 731 C C . LEU A 1 89 ? -28.792 -32.841 18.971 1.00 89.25 89 LEU A C 1
ATOM 733 O O . LEU A 1 89 ? -29.801 -33.184 18.355 1.00 89.25 89 LEU A O 1
ATOM 737 N N . LYS A 1 90 ? -27.969 -33.744 19.516 1.00 90.00 90 LYS A N 1
ATOM 738 C CA . LYS A 1 90 ? -28.202 -35.192 19.465 1.00 90.00 90 LYS A CA 1
ATOM 739 C C . LYS A 1 90 ? -29.413 -35.595 20.311 1.00 90.00 90 LYS A C 1
ATOM 741 O O . LYS A 1 90 ? -30.193 -36.445 19.884 1.00 90.00 90 LYS A O 1
ATOM 746 N N . GLN A 1 91 ? -29.592 -34.965 21.470 1.00 84.19 91 GLN A N 1
ATOM 747 C CA . GLN A 1 91 ? -30.727 -35.188 22.361 1.00 84.19 91 GLN A CA 1
ATOM 748 C C . GLN A 1 91 ? -32.038 -34.655 21.764 1.00 84.19 91 GLN A C 1
ATOM 750 O O . GLN A 1 91 ? -33.049 -35.355 21.807 1.00 84.19 91 GLN A O 1
ATOM 755 N N . GLU A 1 92 ? -32.011 -33.482 21.125 1.00 85.88 92 GLU A N 1
ATOM 756 C CA . GLU A 1 92 ? -33.156 -32.918 20.398 1.00 85.88 92 GLU A CA 1
ATOM 757 C C . GLU A 1 92 ? -33.585 -33.836 19.246 1.00 85.88 92 GLU A C 1
ATOM 759 O O . GLU A 1 92 ? -34.764 -34.172 19.118 1.00 85.88 92 GLU A O 1
ATOM 764 N N . LYS A 1 93 ? -32.620 -34.336 18.464 1.00 86.75 93 LYS A N 1
ATOM 765 C CA . LYS A 1 93 ? -32.887 -35.257 17.353 1.00 86.75 93 LYS A CA 1
ATOM 766 C C . LYS A 1 93 ? -33.509 -36.576 17.829 1.00 86.75 93 LYS A C 1
ATOM 768 O O . LYS A 1 93 ? -34.464 -37.055 17.222 1.00 86.75 93 LYS A O 1
ATOM 773 N N . LEU A 1 94 ? -33.023 -37.130 18.943 1.00 84.50 94 LEU A N 1
ATOM 774 C CA . LEU A 1 94 ? -33.595 -38.335 19.555 1.00 84.50 94 LEU A CA 1
ATOM 775 C C . LEU A 1 94 ? -35.029 -38.089 20.058 1.00 84.50 94 LEU A C 1
ATOM 777 O O . LEU A 1 94 ? -35.915 -38.919 19.862 1.00 84.50 94 LEU A O 1
ATOM 781 N N . GLN A 1 95 ? -35.285 -36.934 20.676 1.00 78.00 95 GLN A N 1
ATOM 782 C CA . GLN A 1 95 ? -36.610 -36.573 21.182 1.00 78.00 95 GLN A CA 1
ATOM 783 C C . GLN A 1 95 ? -37.617 -36.315 20.049 1.00 78.00 95 GLN A C 1
ATOM 785 O O . GLN A 1 95 ? -38.796 -36.655 20.182 1.00 78.00 95 GLN A O 1
ATOM 790 N N . GLN A 1 96 ? -37.164 -35.762 18.921 1.00 79.06 96 GLN A N 1
ATOM 791 C CA . GLN A 1 96 ? -37.975 -35.591 17.717 1.00 79.06 96 GLN A CA 1
ATOM 792 C C . GLN A 1 96 ? -38.336 -36.942 17.080 1.00 79.06 96 GLN A C 1
ATOM 794 O O . GLN A 1 96 ? -39.483 -37.135 16.672 1.00 79.06 96 GLN A O 1
ATOM 799 N N . GLU A 1 97 ? -37.409 -37.905 17.082 1.00 76.81 97 GLU A N 1
ATOM 800 C CA . GLU A 1 97 ? -37.666 -39.272 16.615 1.00 76.81 97 GLU A CA 1
ATOM 801 C C . GLU A 1 97 ? -38.674 -40.011 17.518 1.00 76.81 97 GLU A C 1
ATOM 803 O O . GLU A 1 97 ? -39.600 -40.655 17.018 1.00 76.81 97 GLU A O 1
ATOM 808 N N . LEU A 1 98 ? -38.584 -39.848 18.847 1.00 69.50 98 LEU A N 1
ATOM 809 C CA . LEU A 1 98 ? -39.588 -40.381 19.780 1.00 69.50 98 LEU A CA 1
ATOM 810 C C . LEU A 1 98 ? -40.963 -39.714 19.610 1.00 69.50 98 LEU A C 1
ATOM 812 O O . LEU A 1 98 ? -41.983 -40.395 19.713 1.00 69.50 98 LEU A O 1
ATOM 816 N N . ARG A 1 99 ? -41.019 -38.402 19.332 1.00 64.75 99 ARG A N 1
ATOM 817 C CA . ARG A 1 99 ? -42.282 -37.679 19.081 1.00 64.75 99 ARG A CA 1
ATOM 818 C C . ARG A 1 99 ? -42.960 -38.084 17.772 1.00 64.75 99 ARG A C 1
ATOM 820 O O . ARG A 1 99 ? -44.184 -38.046 17.711 1.00 64.75 99 ARG A O 1
ATOM 827 N N . GLN A 1 100 ? -42.208 -38.490 16.749 1.00 61.47 100 GLN A N 1
ATOM 828 C CA . GLN A 1 100 ? -42.788 -39.002 15.500 1.00 61.47 100 GLN A CA 1
ATOM 829 C C . GLN A 1 100 ? -43.337 -40.431 15.618 1.00 61.47 100 GLN A C 1
ATOM 831 O O . GLN A 1 100 ? -44.053 -40.884 14.726 1.00 61.47 100 GLN A O 1
ATOM 836 N N . ARG A 1 101 ? -43.079 -41.137 16.726 1.00 59.09 101 ARG A N 1
ATOM 837 C CA . ARG A 1 101 ? -43.649 -42.460 16.998 1.00 59.09 101 ARG A CA 1
ATOM 838 C C . ARG A 1 101 ? -44.833 -42.379 17.967 1.00 59.09 101 ARG A C 1
ATOM 840 O O . ARG A 1 101 ? -44.701 -42.764 19.124 1.00 59.09 101 ARG A O 1
ATOM 847 N N . LYS A 1 102 ? -46.008 -41.949 17.485 1.00 49.78 102 LYS A N 1
ATOM 848 C CA . LYS A 1 102 ? -47.317 -42.548 17.845 1.00 49.78 102 LYS A CA 1
ATOM 849 C C . LYS A 1 102 ? -48.464 -42.062 16.934 1.00 49.78 102 LYS A C 1
ATOM 851 O O . LYS A 1 102 ? -48.380 -40.959 16.403 1.00 49.78 102 LYS A O 1
ATOM 856 N N . PRO A 1 103 ? -49.494 -42.905 16.710 1.00 58.91 103 PRO A N 1
ATOM 857 C CA . PRO A 1 103 ? -50.416 -42.797 15.582 1.00 58.91 103 PRO A CA 1
ATOM 858 C C . PRO A 1 103 ? -51.710 -42.039 15.930 1.00 58.91 103 PRO A C 1
ATOM 860 O O . PRO A 1 103 ? -52.023 -41.872 17.105 1.00 58.91 103 PRO A O 1
ATOM 863 N N . VAL A 1 104 ? -52.485 -41.719 14.883 1.00 47.03 104 VAL A N 1
ATOM 864 C CA . VAL A 1 104 ? -53.966 -41.635 14.813 1.00 47.03 104 VAL A CA 1
ATOM 865 C C . VAL A 1 104 ? -54.534 -40.303 14.272 1.00 47.03 104 VAL A C 1
ATOM 867 O O . VAL A 1 104 ? -54.296 -39.211 14.774 1.00 47.03 104 VAL A O 1
ATOM 870 N N . SER A 1 105 ? -55.321 -40.498 13.208 1.00 52.97 105 SER A N 1
ATOM 871 C CA . SER A 1 105 ? -56.384 -39.704 12.568 1.00 52.97 105 SER A CA 1
ATOM 872 C C . SER A 1 105 ? -57.348 -39.004 13.549 1.00 52.97 105 SER A C 1
ATOM 874 O O . SER A 1 105 ? -57.752 -39.619 14.525 1.00 52.97 105 SER A O 1
ATOM 876 N N . MET A 1 106 ? -57.791 -37.755 13.374 1.00 46.19 106 MET A N 1
ATOM 877 C CA . MET A 1 106 ? -58.940 -37.277 12.564 1.00 46.19 106 MET A CA 1
ATOM 878 C C . MET A 1 106 ? -59.169 -35.780 12.916 1.00 46.19 106 MET A C 1
ATOM 880 O O . MET A 1 106 ? -58.832 -35.392 14.036 1.00 46.19 106 MET A O 1
ATOM 884 N N . PRO A 1 107 ? -59.791 -34.939 12.062 1.00 53.69 107 PRO A N 1
ATOM 885 C CA . PRO A 1 107 ? -60.122 -33.552 12.400 1.00 53.69 107 PRO A CA 1
ATOM 886 C C . PRO A 1 107 ? -61.608 -33.371 12.765 1.00 53.69 107 PRO A C 1
ATOM 888 O O . PRO A 1 107 ? -62.476 -34.012 12.173 1.00 53.69 107 PRO A O 1
ATOM 891 N N . MET A 1 108 ? -61.934 -32.423 13.653 1.00 39.56 108 MET A N 1
ATOM 892 C CA . MET A 1 108 ? -63.272 -31.820 13.642 1.00 39.56 108 MET A CA 1
ATOM 893 C C . MET A 1 108 ? -63.297 -30.324 13.974 1.00 39.56 108 MET A C 1
ATOM 895 O O . MET A 1 108 ? -62.340 -29.744 14.476 1.00 39.56 108 MET A O 1
ATOM 899 N N . ARG A 1 109 ? -64.414 -29.719 13.570 1.00 42.12 109 ARG A N 1
ATOM 900 C CA . ARG A 1 109 ? -64.635 -28.372 13.038 1.00 42.12 109 ARG A CA 1
ATOM 901 C C . ARG A 1 109 ? -65.597 -27.580 13.950 1.00 42.12 109 ARG A C 1
ATOM 903 O O . ARG A 1 109 ? -66.556 -28.158 14.433 1.00 42.12 109 ARG A O 1
ATOM 910 N N . SER A 1 110 ? -65.348 -26.266 14.064 1.00 44.91 110 SER A N 1
ATOM 911 C CA . SER A 1 110 ? -66.251 -25.104 14.300 1.00 44.91 110 SER A CA 1
ATOM 912 C C . SER A 1 110 ? -67.311 -25.083 15.425 1.00 44.91 110 SER A C 1
ATOM 914 O O . SER A 1 110 ? -68.165 -25.956 15.467 1.00 44.91 110 SER A O 1
ATOM 916 N N . MET A 1 111 ? -67.430 -23.953 16.148 1.00 39.91 111 MET A N 1
ATOM 917 C CA . MET A 1 111 ? -68.486 -22.917 15.971 1.00 39.91 111 MET A CA 1
ATOM 918 C C . MET A 1 111 ? -68.478 -21.848 17.099 1.00 39.91 111 MET A C 1
ATOM 920 O O . MET A 1 111 ? -68.097 -22.117 18.231 1.00 39.91 111 MET A O 1
ATOM 924 N N . GLN A 1 112 ? -68.883 -20.626 16.729 1.00 44.09 112 GLN A N 1
ATOM 925 C CA . GLN A 1 112 ? -69.177 -19.397 17.516 1.00 44.09 112 GLN A CA 1
ATOM 926 C C . GLN A 1 112 ? -70.556 -19.502 18.242 1.00 44.09 112 GLN A C 1
ATOM 928 O O . GLN A 1 112 ? -71.255 -20.461 17.912 1.00 44.09 112 GLN A O 1
ATOM 933 N N . PRO A 1 113 ? -71.038 -18.587 19.145 1.00 48.88 113 PRO A N 1
ATOM 934 C CA . PRO A 1 113 ? -71.142 -17.127 18.937 1.00 48.88 113 PRO A CA 1
ATOM 935 C C . PRO A 1 113 ? -71.077 -16.213 20.203 1.00 48.88 113 PRO A C 1
ATOM 937 O O . PRO A 1 113 ? -70.638 -16.597 21.278 1.00 48.88 113 PRO A O 1
ATOM 940 N N . ASN A 1 114 ? -71.458 -14.952 19.984 1.00 44.81 114 ASN A N 1
ATOM 941 C CA . ASN A 1 114 ? -71.090 -13.678 20.611 1.00 44.81 114 ASN A CA 1
ATOM 942 C C . ASN A 1 114 ? -72.103 -13.148 21.659 1.00 44.81 114 ASN A C 1
ATOM 944 O O . ASN A 1 114 ? -73.300 -13.233 21.399 1.00 44.81 114 ASN A O 1
ATOM 948 N N . THR A 1 115 ? -71.646 -12.467 22.728 1.00 38.44 115 THR A N 1
ATOM 949 C CA . THR A 1 115 ? -72.427 -11.430 23.452 1.00 38.44 115 THR A CA 1
ATOM 950 C C . THR A 1 115 ? -71.560 -10.424 24.243 1.00 38.44 115 THR A C 1
ATOM 952 O O . THR A 1 115 ? -70.901 -10.797 25.205 1.00 38.44 115 THR A O 1
ATOM 955 N N . GLN A 1 116 ? -71.755 -9.137 23.906 1.00 38.56 116 GLN A N 1
ATOM 956 C CA . GLN A 1 116 ? -71.926 -7.948 24.773 1.00 38.56 116 GLN A CA 1
ATOM 957 C C . GLN A 1 116 ? -70.744 -7.121 25.359 1.00 38.56 116 GLN A C 1
ATOM 959 O O . GLN A 1 116 ? -70.013 -7.558 26.238 1.00 38.56 116 GLN A O 1
ATOM 964 N N . ARG A 1 117 ? -70.831 -5.816 25.011 1.00 45.84 117 ARG A N 1
ATOM 965 C CA . ARG A 1 117 ? -70.535 -4.551 25.742 1.00 45.84 117 ARG A CA 1
ATOM 966 C C . ARG A 1 117 ? -69.222 -3.782 25.471 1.00 45.84 117 ARG A C 1
ATOM 968 O O . ARG A 1 117 ? -68.220 -4.379 25.099 1.00 45.84 117 ARG A O 1
ATOM 975 N N . PRO A 1 118 ? -69.277 -2.428 25.563 1.00 45.22 118 PRO A N 1
ATOM 976 C CA . PRO A 1 118 ? -68.449 -1.517 24.776 1.00 45.22 118 PRO A CA 1
ATOM 977 C C . PRO A 1 118 ? -67.283 -0.921 25.575 1.00 45.22 118 PRO A C 1
ATOM 979 O O . PRO A 1 118 ? -67.450 -0.500 26.718 1.00 45.22 118 PRO A O 1
ATOM 982 N N . PHE A 1 119 ? -66.124 -0.824 24.925 1.00 48.47 119 PHE A N 1
ATOM 983 C CA . PHE A 1 119 ? -64.934 -0.118 25.401 1.00 48.47 119 PHE A CA 1
ATOM 984 C C . PHE A 1 119 ? -64.602 1.059 24.454 1.00 48.47 119 PHE A C 1
ATOM 986 O O . PHE A 1 119 ? -64.952 0.995 23.272 1.00 48.47 119 PHE A O 1
ATOM 993 N N . PRO A 1 120 ? -63.976 2.142 24.959 1.00 52.16 120 PRO A N 1
ATOM 994 C CA . PRO A 1 120 ? -63.688 3.374 24.213 1.00 52.16 120 PRO A CA 1
ATOM 995 C C . PRO A 1 120 ? -62.569 3.195 23.160 1.00 52.16 120 PRO A C 1
ATOM 997 O O . PRO A 1 120 ? -61.919 2.147 23.122 1.00 52.16 120 PRO A O 1
ATOM 1000 N N . PRO A 1 121 ? -62.358 4.184 22.265 1.00 52.06 121 PRO A N 1
ATOM 1001 C CA . PRO A 1 121 ? -61.693 3.962 20.990 1.00 52.06 121 PRO A CA 1
ATOM 1002 C C . PRO A 1 121 ? -60.160 3.955 21.093 1.00 52.06 121 PRO A C 1
ATOM 1004 O O . PRO A 1 121 ? -59.551 4.748 21.800 1.00 52.06 121 PRO A O 1
ATOM 1007 N N . THR A 1 122 ? -59.570 3.056 20.306 1.00 52.19 122 THR A N 1
ATOM 1008 C CA . THR A 1 122 ? -58.360 3.259 19.494 1.00 52.19 122 THR A CA 1
ATOM 1009 C C . THR A 1 122 ? -57.156 3.928 20.167 1.00 52.19 122 THR A C 1
ATOM 1011 O O . THR A 1 122 ? -57.033 5.148 20.144 1.00 52.19 122 THR A O 1
ATOM 1014 N N . GLN A 1 123 ? -56.174 3.136 20.624 1.00 49.66 123 GLN A N 1
ATOM 1015 C CA . GLN A 1 123 ? -54.778 3.614 20.697 1.00 49.66 123 GLN A CA 1
ATOM 1016 C C . GLN A 1 123 ? -53.689 2.520 20.743 1.00 49.66 123 GLN A C 1
ATOM 1018 O O . GLN A 1 123 ? -52.587 2.756 21.222 1.00 49.66 123 GLN A O 1
ATOM 1023 N N . GLN A 1 124 ? -53.937 1.323 20.199 1.00 45.97 124 GLN A N 1
ATOM 1024 C CA . GLN A 1 124 ? -52.908 0.264 20.136 1.00 45.97 124 GLN A CA 1
ATOM 1025 C C . GLN A 1 124 ? -52.094 0.221 18.834 1.00 45.97 124 GLN A C 1
ATOM 1027 O O . GLN A 1 124 ? -51.211 -0.619 18.698 1.00 45.97 124 GLN A O 1
ATOM 1032 N N . GLN A 1 125 ? -52.302 1.155 17.902 1.00 44.59 125 GLN A N 1
ATOM 1033 C CA . GLN A 1 125 ? -51.529 1.191 16.652 1.00 44.59 125 GLN A CA 1
ATOM 1034 C C . GLN A 1 125 ? -50.311 2.133 16.674 1.00 44.59 125 GLN A C 1
ATOM 1036 O O . GLN A 1 125 ? -49.602 2.226 15.679 1.00 44.59 125 GLN A O 1
ATOM 1041 N N . GLN A 1 126 ? -50.011 2.795 17.800 1.00 47.34 126 GLN A N 1
ATOM 1042 C CA . GLN A 1 126 ? -48.866 3.721 17.899 1.00 47.34 126 GLN A CA 1
ATOM 1043 C C . GLN A 1 126 ? -47.653 3.193 18.682 1.00 47.34 126 GLN A C 1
ATOM 1045 O O . GLN A 1 126 ? -46.596 3.826 18.652 1.00 47.34 126 GLN A O 1
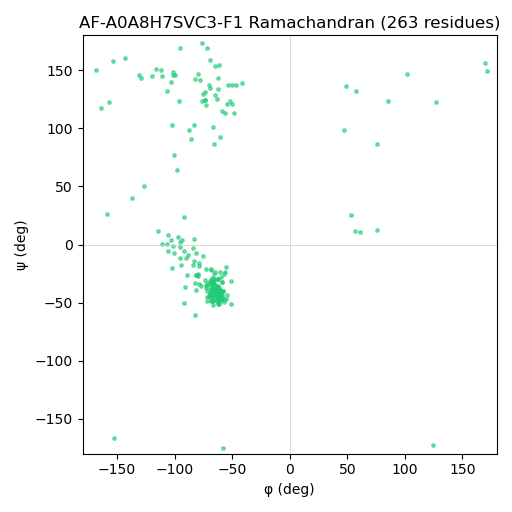ATOM 1050 N N . GLN A 1 127 ? -47.731 2.012 19.308 1.00 47.84 127 GLN A N 1
ATOM 1051 C CA . GLN A 1 127 ? -46.607 1.467 20.089 1.00 47.84 127 GLN A CA 1
ATOM 1052 C C . GLN A 1 127 ? -45.603 0.616 19.297 1.00 47.84 127 GLN A C 1
ATOM 1054 O O . GLN A 1 127 ? -44.521 0.351 19.810 1.00 47.84 127 GLN A O 1
ATOM 1059 N N . GLN A 1 128 ? -45.869 0.269 18.032 1.00 44.91 128 GLN A N 1
ATOM 1060 C CA . GLN A 1 128 ? -44.864 -0.397 17.182 1.00 44.91 128 GLN A CA 1
ATOM 1061 C C . GLN A 1 128 ? -43.974 0.569 16.383 1.00 44.91 128 GLN A C 1
ATOM 1063 O O . GLN A 1 128 ? -42.934 0.159 15.882 1.00 44.91 128 GLN A O 1
ATOM 1068 N N . MET A 1 129 ? -44.314 1.861 16.325 1.00 40.78 129 MET A N 1
ATOM 1069 C CA . MET A 1 129 ? -43.536 2.869 15.584 1.00 40.78 129 MET A CA 1
ATOM 1070 C C . MET A 1 129 ? -42.532 3.651 16.450 1.00 40.78 129 MET A C 1
ATOM 1072 O O . MET A 1 129 ? -41.673 4.337 15.908 1.00 40.78 129 MET A O 1
ATOM 1076 N N . HIS A 1 130 ? -42.597 3.541 17.783 1.00 46.38 130 HIS A N 1
ATOM 1077 C CA . HIS A 1 130 ? -41.719 4.303 18.688 1.00 46.38 130 HIS A CA 1
ATOM 1078 C C . HIS A 1 130 ? -40.530 3.517 19.258 1.00 46.38 130 HIS A C 1
ATOM 1080 O O . HIS A 1 130 ? -39.647 4.125 19.855 1.00 46.38 130 HIS A O 1
ATOM 1086 N N . GLN A 1 131 ? -40.430 2.200 19.038 1.00 43.69 131 GLN A N 1
ATOM 1087 C CA . GLN A 1 131 ? -39.262 1.435 19.506 1.00 43.69 131 GLN A CA 1
ATOM 1088 C C . GLN A 1 131 ? -38.138 1.325 18.461 1.00 43.69 131 GLN A C 1
ATOM 1090 O O . GLN A 1 131 ? -37.049 0.859 18.781 1.00 43.69 131 GLN A O 1
ATOM 1095 N N . GLN A 1 132 ? -38.349 1.809 17.231 1.00 44.69 132 GLN A N 1
ATOM 1096 C CA . GLN A 1 132 ? -37.321 1.763 16.183 1.00 44.69 132 GLN A CA 1
ATOM 1097 C C . GLN A 1 132 ? -36.493 3.055 16.062 1.00 44.69 132 GLN A C 1
ATOM 1099 O O . GLN A 1 132 ? -35.552 3.102 15.274 1.00 44.69 132 GLN A O 1
ATOM 1104 N N . GLN A 1 133 ? -36.790 4.095 16.853 1.00 44.16 133 GLN A N 1
ATOM 1105 C CA . GLN A 1 133 ? -36.126 5.401 16.717 1.00 44.16 133 GLN A CA 1
ATOM 1106 C C . GLN A 1 133 ? -35.106 5.739 17.820 1.00 44.16 133 GLN A C 1
ATOM 1108 O O . GLN A 1 133 ? -34.462 6.779 17.739 1.00 44.16 133 GLN A O 1
ATOM 1113 N N . GLN A 1 134 ? -34.879 4.858 18.805 1.00 45.97 134 GLN A N 1
ATOM 1114 C CA . GLN A 1 134 ? -33.880 5.090 19.868 1.00 45.97 134 GLN A CA 1
ATOM 1115 C C . GLN A 1 134 ? -32.579 4.280 19.758 1.00 45.97 134 GLN A C 1
ATOM 1117 O O . GLN A 1 134 ? -31.727 4.371 20.635 1.00 45.97 134 GLN A O 1
ATOM 1122 N N . GLN A 1 135 ? -32.351 3.565 18.654 1.00 46.25 135 GLN A N 1
ATOM 1123 C CA . GLN A 1 135 ? -31.043 2.961 18.363 1.00 46.25 135 GLN A CA 1
ATOM 1124 C C . GLN A 1 135 ? -30.532 3.367 16.982 1.00 46.25 135 GLN A C 1
ATOM 1126 O O . GLN A 1 135 ? -30.112 2.545 16.181 1.00 46.25 135 GLN A O 1
ATOM 1131 N N . GLN A 1 136 ? -30.533 4.667 16.703 1.00 46.53 136 GLN A N 1
ATOM 1132 C CA . GLN A 1 136 ? -29.560 5.226 15.769 1.00 46.53 136 GLN A CA 1
ATOM 1133 C C . GLN A 1 136 ? -28.420 5.820 16.591 1.00 46.53 136 GLN A C 1
ATOM 1135 O O . GLN A 1 136 ? -28.176 7.024 16.587 1.00 46.53 136 GLN A O 1
ATOM 1140 N N . GLN A 1 137 ? -27.704 4.960 17.321 1.00 50.78 137 GLN A N 1
ATOM 1141 C CA . GLN A 1 137 ? -26.283 5.249 17.432 1.00 50.78 137 GLN A CA 1
ATOM 1142 C C . GLN A 1 137 ? -25.733 5.101 16.009 1.00 50.78 137 GLN A C 1
ATOM 1144 O O . GLN A 1 137 ? -26.045 4.096 15.363 1.00 50.78 137 GLN A O 1
ATOM 1149 N N . PRO A 1 138 ? -24.997 6.090 15.468 1.00 47.94 138 PRO A N 1
ATOM 1150 C CA . PRO A 1 138 ? -24.269 5.859 14.234 1.00 47.94 138 PRO A CA 1
ATOM 1151 C C . PRO A 1 138 ? -23.447 4.596 14.464 1.00 47.94 138 PRO A C 1
ATOM 1153 O O . PRO A 1 138 ? -22.725 4.512 15.458 1.00 47.94 138 PRO A O 1
ATOM 1156 N N . ILE A 1 139 ? -23.632 3.598 13.600 1.00 49.44 139 ILE A N 1
ATOM 1157 C CA . ILE A 1 139 ? -22.803 2.400 13.581 1.00 49.44 139 ILE A CA 1
ATOM 1158 C C . ILE A 1 139 ? -21.399 2.924 13.299 1.00 49.44 139 ILE A C 1
ATOM 1160 O O . ILE A 1 139 ? -21.030 3.169 12.151 1.00 49.44 139 ILE A O 1
ATOM 1164 N N . LEU A 1 140 ? -20.640 3.199 14.360 1.00 52.62 140 LEU A N 1
ATOM 1165 C CA . LEU A 1 140 ? -19.202 3.305 14.262 1.00 52.62 140 LEU A CA 1
ATOM 1166 C C . LEU A 1 140 ? -18.793 1.976 13.628 1.00 52.62 140 LEU A C 1
ATOM 1168 O O . LEU A 1 140 ? -19.153 0.929 14.181 1.00 52.62 140 LEU A O 1
ATOM 1172 N N . PRO A 1 141 ? -18.135 1.978 12.451 1.00 60.28 141 PRO A N 1
ATOM 1173 C CA . PRO A 1 141 ? -17.551 0.746 11.959 1.00 60.28 141 PRO A CA 1
ATOM 1174 C C . PRO A 1 141 ? -16.735 0.162 13.119 1.00 60.28 141 PRO A C 1
ATOM 1176 O O . PRO A 1 141 ? -16.101 0.943 13.844 1.00 60.28 141 PRO A O 1
ATOM 1179 N N . PRO A 1 142 ? -16.800 -1.163 13.357 1.00 59.38 142 PRO A N 1
ATOM 1180 C CA . PRO A 1 142 ? -16.017 -1.779 14.421 1.00 59.38 142 PRO A CA 1
ATOM 1181 C C . PRO A 1 142 ? -14.584 -1.246 14.313 1.00 59.38 142 PRO A C 1
ATOM 1183 O O . PRO A 1 142 ? -14.115 -1.091 13.177 1.00 59.38 142 PRO A O 1
ATOM 1186 N N . PRO A 1 143 ? -13.923 -0.885 15.434 1.00 55.28 143 PRO A N 1
ATOM 1187 C CA . PRO A 1 143 ? -12.576 -0.330 15.392 1.00 55.28 143 PRO A CA 1
ATOM 1188 C C . PRO A 1 143 ? -11.748 -1.241 14.493 1.00 55.28 143 PRO A C 1
ATOM 1190 O O . PRO A 1 143 ? -11.629 -2.431 14.790 1.00 55.28 143 PRO A O 1
ATOM 1193 N N . ARG A 1 144 ? -11.315 -0.721 13.331 1.00 55.47 144 ARG A N 1
ATOM 1194 C CA . ARG A 1 144 ? -10.640 -1.538 12.320 1.00 55.47 144 ARG A CA 1
ATOM 1195 C C . ARG A 1 144 ? -9.453 -2.184 13.018 1.00 55.47 144 ARG A C 1
ATOM 1197 O O . ARG A 1 144 ? -8.559 -1.499 13.507 1.00 55.47 144 ARG A O 1
ATOM 1204 N N . THR A 1 145 ? -9.527 -3.500 13.143 1.00 59.72 145 THR A N 1
ATOM 1205 C CA . THR A 1 145 ? -8.541 -4.330 13.814 1.00 59.72 145 THR A CA 1
ATOM 1206 C C . THR A 1 145 ? -7.258 -4.287 13.002 1.00 59.72 145 THR A C 1
ATOM 1208 O O . THR A 1 145 ? -7.180 -4.986 11.996 1.00 59.72 145 THR A O 1
ATOM 1211 N N . GLU A 1 146 ? -6.295 -3.477 13.450 1.00 66.31 146 GLU A N 1
ATOM 1212 C CA . GLU A 1 146 ? -4.941 -3.316 12.900 1.00 66.31 146 GLU A CA 1
ATOM 1213 C C . GLU A 1 146 ? -4.885 -2.892 11.412 1.00 66.31 146 GLU A C 1
ATOM 1215 O O . GLU A 1 146 ? -5.543 -3.489 10.561 1.00 66.31 146 GLU A O 1
ATOM 1220 N N . PRO A 1 147 ? -4.082 -1.875 11.048 1.00 64.38 147 PRO A N 1
ATOM 1221 C CA . PRO A 1 147 ? -3.933 -1.473 9.651 1.00 64.38 147 PRO A CA 1
ATOM 1222 C C . PRO A 1 147 ? -3.409 -2.655 8.833 1.00 64.38 147 PRO A C 1
ATOM 1224 O O . PRO A 1 147 ? -2.297 -3.147 9.051 1.00 64.38 147 PRO A O 1
ATOM 1227 N N . GLN A 1 148 ? -4.224 -3.141 7.902 1.00 78.62 148 GLN A N 1
ATOM 1228 C CA . GLN A 1 148 ? -3.875 -4.313 7.120 1.00 78.62 148 GLN A CA 1
ATOM 1229 C C . GLN A 1 148 ? -2.877 -3.910 6.037 1.00 78.62 148 GLN A C 1
ATOM 1231 O O . GLN A 1 148 ? -2.972 -2.846 5.429 1.00 78.62 148 GLN A O 1
ATOM 1236 N N . TRP A 1 149 ? -1.895 -4.768 5.760 1.00 80.56 149 TRP A N 1
ATOM 1237 C CA . TRP A 1 149 ? -0.841 -4.473 4.779 1.00 80.56 149 TRP A CA 1
ATOM 1238 C C . TRP A 1 149 ? -1.383 -4.231 3.358 1.00 80.56 149 TRP A C 1
ATOM 1240 O O . TRP A 1 149 ? -0.725 -3.563 2.562 1.00 80.56 149 TRP A O 1
ATOM 1250 N N . TYR A 1 150 ? -2.570 -4.763 3.049 1.00 79.94 150 TYR A N 1
ATOM 1251 C CA . TYR A 1 150 ? -3.246 -4.583 1.767 1.00 79.94 150 TYR A CA 1
ATOM 1252 C C . TYR A 1 150 ? -4.051 -3.281 1.676 1.00 79.94 150 TYR A C 1
ATOM 1254 O O . TYR A 1 150 ? -4.305 -2.843 0.557 1.00 79.94 150 TYR A O 1
ATOM 1262 N N . ASP A 1 151 ? -4.382 -2.622 2.795 1.00 76.62 151 ASP A N 1
ATOM 1263 C CA . ASP A 1 151 ? -5.042 -1.306 2.772 1.00 76.62 151 ASP A CA 1
ATOM 1264 C C . ASP A 1 151 ? -4.170 -0.302 2.005 1.00 76.62 151 ASP A C 1
ATOM 1266 O O . ASP A 1 151 ? -4.654 0.389 1.121 1.00 76.62 151 ASP A O 1
ATOM 1270 N N . LYS A 1 152 ? -2.844 -0.360 2.190 1.00 74.31 152 LYS A N 1
ATOM 1271 C CA . LYS A 1 152 ? -1.879 0.478 1.454 1.00 74.31 152 LYS A CA 1
ATOM 1272 C C . LYS A 1 152 ? -1.874 0.249 -0.059 1.00 74.31 152 LYS A C 1
ATOM 1274 O O . LYS A 1 152 ? -1.517 1.147 -0.814 1.00 74.31 152 LYS A O 1
ATOM 1279 N N . ILE A 1 153 ? -2.206 -0.962 -0.503 1.00 77.38 153 ILE A N 1
ATOM 1280 C CA . ILE A 1 153 ? -2.263 -1.303 -1.931 1.00 77.38 153 ILE A CA 1
ATOM 1281 C C . ILE A 1 153 ? -3.590 -0.830 -2.518 1.00 77.38 153 ILE A C 1
ATOM 1283 O O . ILE A 1 153 ? -3.602 -0.322 -3.634 1.00 77.38 153 ILE A O 1
ATOM 1287 N N . ILE A 1 154 ? -4.686 -0.967 -1.767 1.00 80.19 154 ILE A N 1
ATOM 1288 C CA . ILE A 1 154 ? -5.989 -0.417 -2.149 1.00 80.19 154 ILE A CA 1
ATOM 1289 C C . ILE A 1 154 ? -5.888 1.107 -2.253 1.00 80.19 154 ILE A C 1
ATOM 1291 O O . ILE A 1 154 ? -6.264 1.657 -3.280 1.00 80.19 154 ILE A O 1
ATOM 1295 N N . ASP A 1 155 ? -5.285 1.764 -1.267 1.00 72.69 155 ASP A N 1
ATOM 1296 C CA . ASP A 1 155 ? -5.057 3.211 -1.248 1.00 72.69 155 ASP A CA 1
ATOM 1297 C C . ASP A 1 155 ? -4.198 3.663 -2.446 1.00 72.69 155 ASP A C 1
ATOM 1299 O O . ASP A 1 155 ? -4.566 4.585 -3.175 1.00 72.69 155 ASP A O 1
ATOM 1303 N N . ALA A 1 156 ? -3.106 2.945 -2.740 1.00 72.31 156 ALA A N 1
ATOM 1304 C CA . ALA A 1 156 ? -2.252 3.221 -3.898 1.00 72.31 156 ALA A CA 1
ATOM 1305 C C . ALA A 1 156 ? -2.945 2.970 -5.252 1.00 72.31 156 ALA A C 1
ATOM 1307 O O . ALA A 1 156 ? -2.648 3.659 -6.226 1.00 72.31 156 ALA A O 1
ATOM 1308 N N . LEU A 1 157 ? -3.858 1.996 -5.328 1.00 75.75 157 LEU A N 1
ATOM 1309 C CA . LEU A 1 157 ? -4.626 1.685 -6.536 1.00 75.75 157 LEU A CA 1
ATOM 1310 C C . LEU A 1 157 ? -5.767 2.686 -6.766 1.00 75.75 157 LEU A C 1
ATOM 1312 O O . LEU A 1 157 ? -6.066 3.025 -7.908 1.00 75.75 157 LEU A O 1
ATOM 1316 N N . VAL A 1 158 ? -6.395 3.155 -5.685 1.00 74.06 158 VAL A N 1
ATOM 1317 C CA . VAL A 1 158 ? -7.465 4.164 -5.695 1.00 74.06 158 VAL A CA 1
ATOM 1318 C C . VAL A 1 158 ? -6.891 5.579 -5.869 1.00 74.06 158 VAL A C 1
ATOM 1320 O O . VAL A 1 158 ? -7.616 6.491 -6.259 1.00 74.06 158 VAL A O 1
ATOM 1323 N N . GLY A 1 159 ? -5.583 5.760 -5.656 1.00 63.69 159 GLY A N 1
ATOM 1324 C CA . GLY A 1 159 ? -4.911 7.060 -5.731 1.00 63.69 159 GLY A CA 1
ATOM 1325 C C . GLY A 1 159 ? -5.187 7.946 -4.515 1.00 63.69 159 GLY A C 1
ATOM 1326 O O . GLY A 1 159 ? -4.881 9.136 -4.537 1.00 63.69 159 GLY A O 1
ATOM 1327 N N . ASP A 1 160 ? -5.760 7.371 -3.459 1.00 67.94 160 ASP A N 1
ATOM 1328 C CA . ASP A 1 160 ? -6.048 8.050 -2.207 1.00 67.94 160 ASP A CA 1
ATOM 1329 C C . ASP A 1 160 ? -4.782 7.971 -1.348 1.00 67.94 160 ASP A C 1
ATOM 1331 O O . ASP A 1 160 ? -4.539 6.984 -0.656 1.00 67.94 160 ASP A O 1
ATOM 1335 N N . ALA A 1 161 ? -3.905 8.973 -1.472 1.00 61.44 161 ALA A N 1
ATOM 1336 C CA . ALA A 1 161 ? -2.760 9.103 -0.576 1.00 61.44 161 ALA A CA 1
ATOM 1337 C C . ALA A 1 161 ? -3.280 9.082 0.873 1.00 61.44 161 ALA A C 1
ATOM 1339 O O . ALA A 1 161 ? -4.351 9.626 1.158 1.00 61.44 161 ALA A O 1
ATOM 1340 N N . GLY A 1 162 ? -2.580 8.359 1.749 1.00 66.44 162 GLY A N 1
ATOM 1341 C CA . GLY A 1 162 ? -3.093 7.901 3.036 1.00 66.44 162 GLY A CA 1
ATOM 1342 C C . GLY A 1 162 ? -3.583 9.013 3.980 1.00 66.44 162 GLY A C 1
ATOM 1343 O O . GLY A 1 162 ? -3.618 10.202 3.650 1.00 66.44 162 GLY A O 1
ATOM 1344 N N . PRO A 1 163 ? -3.981 8.667 5.216 1.00 64.88 163 PRO A N 1
ATOM 1345 C CA . PRO A 1 163 ? -4.480 9.646 6.186 1.00 64.88 163 PRO A CA 1
ATOM 1346 C C . PRO A 1 163 ? -3.504 10.809 6.456 1.00 64.88 163 PRO A C 1
ATOM 1348 O O . PRO A 1 163 ? -3.939 11.860 6.920 1.00 64.88 163 PRO A O 1
ATOM 1351 N N . GLU A 1 164 ? -2.214 10.655 6.141 1.00 70.75 164 GLU A N 1
ATOM 1352 C CA . GLU A 1 164 ? -1.179 11.682 6.249 1.00 70.75 164 GLU A CA 1
ATOM 1353 C C . GLU A 1 164 ? -1.350 12.889 5.310 1.00 70.75 164 GLU A C 1
ATOM 1355 O O . GLU A 1 164 ? -0.879 13.977 5.640 1.00 70.75 164 GLU A O 1
ATOM 1360 N N . THR A 1 165 ? -2.027 12.746 4.167 1.00 76.50 165 THR A N 1
ATOM 1361 C CA . THR A 1 165 ? -2.235 13.854 3.211 1.00 76.50 165 THR A CA 1
ATOM 1362 C C . THR A 1 165 ? -3.587 14.546 3.364 1.00 76.50 165 THR A C 1
ATOM 1364 O O . THR A 1 165 ? -3.938 15.407 2.555 1.00 76.50 165 THR A O 1
ATOM 1367 N N . LYS A 1 166 ? -4.358 14.190 4.396 1.00 87.62 166 LYS A N 1
ATOM 1368 C CA . LYS A 1 166 ? -5.721 14.683 4.608 1.00 87.62 166 LYS A CA 1
ATOM 1369 C C . LYS A 1 166 ? -5.815 15.592 5.825 1.00 87.62 166 LYS A C 1
ATOM 1371 O O . LYS A 1 166 ? -5.103 15.430 6.811 1.00 87.62 166 LYS A O 1
ATOM 1376 N N . TYR A 1 167 ? -6.753 16.530 5.776 1.00 89.56 167 TYR A N 1
ATOM 1377 C CA . TYR A 1 167 ? -7.070 17.407 6.897 1.00 89.56 167 TYR A CA 1
ATOM 1378 C C . TYR A 1 167 ? -8.326 16.943 7.628 1.00 89.56 167 TYR A C 1
ATOM 1380 O O . TYR A 1 167 ? -9.279 16.456 7.021 1.00 89.56 167 TYR A O 1
ATOM 1388 N N . ALA A 1 168 ? -8.341 17.134 8.946 1.00 92.44 168 ALA A N 1
ATOM 1389 C CA . ALA A 1 168 ? -9.501 16.853 9.779 1.00 92.44 168 ALA A CA 1
ATOM 1390 C C . ALA A 1 168 ? -10.586 17.930 9.606 1.00 92.44 168 ALA A C 1
ATOM 1392 O O . ALA A 1 168 ? -10.330 19.130 9.747 1.00 92.44 168 ALA A O 1
ATOM 1393 N N . LEU A 1 169 ? -11.825 17.500 9.361 1.00 93.75 169 LEU A N 1
ATOM 1394 C CA . LEU A 1 169 ? -13.004 18.361 9.368 1.00 93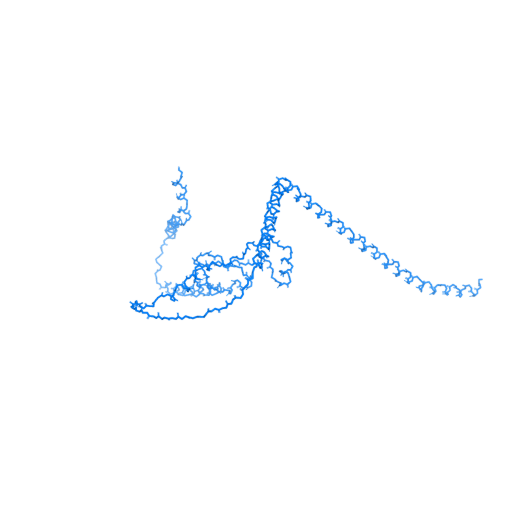.75 169 LEU A CA 1
ATOM 1395 C C . LEU A 1 169 ? -13.501 18.537 10.801 1.00 93.75 169 LEU A C 1
ATOM 1397 O O . LEU A 1 169 ? -14.163 17.664 11.364 1.00 93.75 169 LEU A O 1
ATOM 1401 N N . ILE A 1 170 ? -13.200 19.693 11.384 1.00 94.81 170 ILE A N 1
ATOM 1402 C CA . ILE A 1 170 ? -13.626 20.065 12.735 1.00 94.81 170 ILE A CA 1
ATOM 1403 C C . ILE A 1 170 ? -14.730 21.116 12.630 1.00 94.81 170 ILE A C 1
ATOM 1405 O O . ILE A 1 170 ? -14.618 22.076 11.865 1.00 94.81 170 ILE A O 1
ATOM 1409 N N . CYS A 1 171 ? -15.825 20.925 13.366 1.00 95.50 171 CYS A N 1
ATOM 1410 C CA . CYS A 1 171 ? -16.923 21.891 13.394 1.00 95.50 171 CYS A CA 1
ATOM 1411 C C . CYS A 1 171 ? -16.534 23.136 14.204 1.00 95.50 171 CYS A C 1
ATOM 1413 O O . CYS A 1 171 ? -16.112 23.005 15.348 1.00 95.50 171 CYS A O 1
ATOM 1415 N N . ALA A 1 172 ? -16.754 24.339 13.667 1.00 92.56 172 ALA A N 1
ATOM 1416 C CA . ALA A 1 172 ? -16.449 25.587 14.374 1.00 92.56 172 ALA A CA 1
ATOM 1417 C C . ALA A 1 172 ? -17.344 25.862 15.600 1.00 92.56 172 ALA A C 1
ATOM 1419 O O . ALA A 1 172 ? -16.952 26.628 16.471 1.00 92.56 172 ALA A O 1
ATOM 1420 N N . HIS A 1 173 ? -18.537 25.260 15.669 1.00 95.81 173 HIS A N 1
ATOM 1421 C CA . HIS A 1 173 ? -19.473 25.466 16.780 1.00 95.81 173 HIS A CA 1
ATOM 1422 C C . HIS A 1 173 ? -19.294 24.428 17.895 1.00 95.81 173 HIS A C 1
ATOM 1424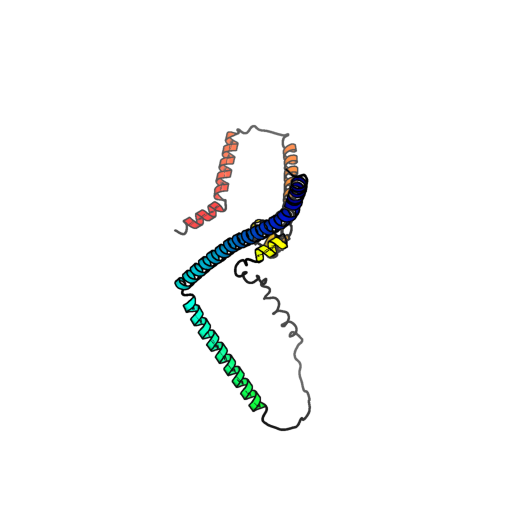 O O . HIS A 1 173 ? -19.264 24.788 19.067 1.00 95.81 173 HIS A O 1
ATOM 1430 N N . CYS A 1 174 ? -19.259 23.134 17.562 1.00 95.19 174 CYS A N 1
ATOM 1431 C CA . CYS A 1 174 ? -19.245 22.059 18.566 1.00 95.19 174 CYS A CA 1
ATOM 1432 C C . CYS A 1 174 ? -17.919 21.295 18.648 1.00 95.19 174 CYS A C 1
ATOM 1434 O O . CYS A 1 174 ? -17.827 20.340 19.411 1.00 95.19 174 CYS A O 1
ATOM 1436 N N . PHE A 1 175 ? -16.923 21.663 17.835 1.00 95.81 175 PHE A N 1
ATOM 1437 C CA . PHE A 1 175 ? -15.579 21.068 17.796 1.00 95.81 175 PHE A CA 1
ATOM 1438 C C . PHE A 1 175 ? -15.525 19.553 17.550 1.00 95.81 175 PHE A C 1
ATOM 1440 O O . PHE A 1 175 ? -14.467 18.938 17.648 1.00 95.81 175 PHE A O 1
ATOM 1447 N N . ASN A 1 176 ? -16.643 18.941 17.153 1.00 95.31 176 ASN A N 1
ATOM 1448 C CA . AS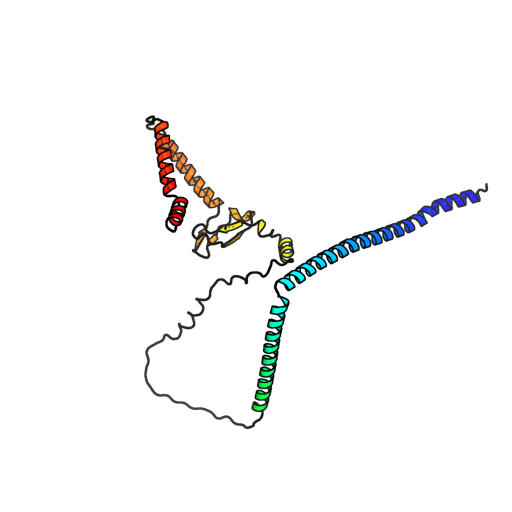N A 1 176 ? -16.682 17.529 16.809 1.00 95.31 176 ASN A CA 1
ATOM 1449 C C . ASN A 1 176 ? -15.932 17.264 15.496 1.00 95.31 176 ASN A C 1
ATOM 1451 O O . ASN A 1 176 ? -16.122 17.993 14.514 1.00 95.31 176 ASN A O 1
ATOM 1455 N N . HIS A 1 177 ? -15.145 16.189 15.471 1.00 94.69 177 HIS A N 1
ATOM 1456 C CA . HIS A 1 177 ? -14.481 15.678 14.276 1.00 94.69 177 HIS A CA 1
ATOM 1457 C C . HIS A 1 177 ? -15.483 14.936 13.378 1.00 94.69 177 HIS A C 1
ATOM 1459 O O . HIS A 1 177 ? -16.153 14.004 13.822 1.00 94.69 177 HIS A O 1
ATOM 1465 N N . ASN A 1 178 ? -15.598 15.358 12.118 1.00 93.44 178 ASN A N 1
ATOM 1466 C CA . ASN A 1 178 ? -16.593 14.860 11.161 1.00 93.44 178 ASN A CA 1
ATOM 1467 C C . ASN A 1 178 ? -15.968 14.106 9.973 1.00 93.44 178 ASN A C 1
ATOM 1469 O O . ASN A 1 178 ? -16.672 13.826 9.008 1.00 93.44 178 ASN A O 1
ATOM 1473 N N . GLY A 1 179 ? -14.674 13.772 10.040 1.00 91.44 179 GLY A N 1
ATOM 1474 C CA . GLY A 1 179 ? -13.967 12.994 9.021 1.00 91.44 179 GLY A CA 1
ATOM 1475 C C . GLY A 1 179 ? -12.731 13.693 8.459 1.00 91.44 179 GLY A C 1
ATOM 1476 O O . GLY A 1 179 ? -12.313 14.745 8.942 1.00 91.44 179 GLY A O 1
ATOM 1477 N N . LEU A 1 180 ? -12.159 13.086 7.422 1.00 91.31 180 LEU A N 1
ATOM 1478 C CA . LEU A 1 180 ? -10.958 13.553 6.733 1.00 91.31 180 LEU A CA 1
ATOM 1479 C C . LEU A 1 180 ? -11.316 14.046 5.327 1.00 91.31 180 LEU A C 1
ATOM 1481 O O . LEU A 1 180 ? -12.186 13.469 4.680 1.00 91.31 180 LEU A O 1
ATOM 1485 N N . VAL A 1 181 ? -10.625 15.078 4.850 1.00 91.12 181 VAL A N 1
ATOM 1486 C CA . VAL A 1 181 ? -10.774 15.629 3.495 1.00 91.12 181 VAL A CA 1
ATOM 1487 C C . VAL A 1 181 ? -9.410 15.801 2.833 1.00 91.12 181 VAL A C 1
ATOM 1489 O O . VAL A 1 181 ? -8.423 16.092 3.512 1.00 91.12 181 VAL A O 1
ATOM 1492 N N . ALA A 1 182 ? -9.350 15.611 1.516 1.00 89.44 182 ALA A N 1
ATOM 1493 C CA . ALA A 1 182 ? -8.144 15.834 0.728 1.00 89.44 182 ALA A CA 1
ATOM 1494 C C . ALA A 1 182 ? -7.688 17.303 0.790 1.00 89.44 182 ALA A C 1
ATOM 1496 O O . ALA A 1 182 ? -8.482 18.220 1.028 1.00 89.44 182 ALA A O 1
ATOM 1497 N N . LYS A 1 183 ? -6.393 17.543 0.575 1.00 87.19 183 LYS A N 1
ATOM 1498 C CA . LYS A 1 183 ? -5.800 18.885 0.650 1.00 87.19 183 LYS A CA 1
ATOM 1499 C C . LYS A 1 183 ? -6.386 19.841 -0.387 1.00 87.19 183 LYS A C 1
ATOM 1501 O O . LYS A 1 183 ? -6.572 21.018 -0.093 1.00 87.19 183 LYS A O 1
ATOM 1506 N N . GLU A 1 184 ? -6.706 19.331 -1.567 1.00 88.19 184 GLU A N 1
ATOM 1507 C CA . GLU A 1 184 ? -7.232 20.085 -2.703 1.00 88.19 184 GLU A CA 1
ATOM 1508 C C . GLU A 1 184 ? -8.663 20.579 -2.437 1.00 88.19 184 GLU A C 1
ATOM 1510 O O . GLU A 1 184 ? -9.052 21.658 -2.883 1.00 88.19 184 GLU A O 1
ATOM 1515 N N . GLU A 1 185 ? -9.432 19.814 -1.662 1.00 89.12 185 GLU A N 1
ATOM 1516 C CA . GLU A 1 185 ? -10.837 20.095 -1.348 1.00 89.12 185 GLU A CA 1
ATOM 1517 C C . GLU A 1 185 ? -11.017 20.865 -0.033 1.00 89.12 185 GLU A C 1
ATOM 1519 O O . GLU A 1 185 ? -12.058 21.482 0.201 1.00 89.12 185 GLU A O 1
ATOM 1524 N N . PHE A 1 186 ? -10.004 20.877 0.835 1.00 89.69 186 PHE A N 1
ATOM 1525 C CA . PHE A 1 186 ? -10.106 21.446 2.180 1.00 89.69 186 PHE A CA 1
ATOM 1526 C C . PHE A 1 186 ? -10.484 22.937 2.215 1.00 89.69 186 PHE A C 1
ATOM 1528 O O . PHE A 1 186 ? -11.158 23.384 3.146 1.00 89.69 186 PHE A O 1
ATOM 1535 N N . ASP A 1 187 ? -10.077 23.723 1.217 1.00 90.94 187 ASP A N 1
ATOM 1536 C CA . ASP A 1 187 ? -10.360 25.163 1.182 1.00 90.94 187 ASP A CA 1
ATOM 1537 C C . ASP A 1 187 ? -11.779 25.502 0.703 1.00 90.94 187 ASP A C 1
ATOM 1539 O O . ASP A 1 187 ? -12.323 26.557 1.057 1.00 90.94 187 ASP A O 1
ATOM 1543 N N . THR A 1 188 ? -12.370 24.635 -0.121 1.00 91.69 188 THR A N 1
ATOM 1544 C CA . THR A 1 188 ? -13.668 24.846 -0.780 1.00 91.69 188 THR A CA 1
ATOM 1545 C C . THR A 1 188 ? -14.800 24.084 -0.112 1.00 91.69 188 THR A C 1
ATOM 1547 O O . THR A 1 188 ? -15.956 24.469 -0.282 1.00 91.69 188 THR A O 1
ATOM 1550 N N . ILE A 1 189 ? -14.492 23.044 0.664 1.00 93.00 189 ILE A N 1
ATOM 1551 C CA . ILE A 1 189 ? -15.506 22.222 1.311 1.00 93.00 189 ILE A CA 1
ATOM 1552 C C . ILE A 1 189 ? -16.354 23.038 2.292 1.00 93.00 189 ILE A C 1
ATOM 1554 O O . ILE A 1 189 ? -15.858 23.796 3.126 1.00 93.00 189 ILE A O 1
ATOM 1558 N N . GLN A 1 190 ? -17.664 22.848 2.194 1.00 94.44 190 GLN A N 1
ATOM 1559 C CA . GLN A 1 190 ? -18.661 23.350 3.128 1.00 94.44 190 GLN A CA 1
AT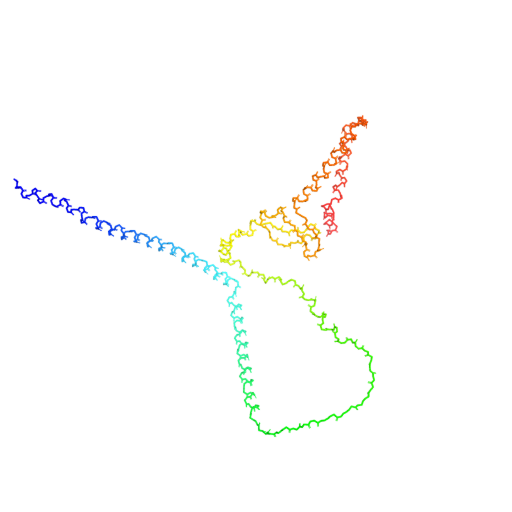OM 1560 C C . GLN A 1 190 ? -19.547 22.181 3.534 1.00 94.44 190 GLN A C 1
ATOM 1562 O O . GLN A 1 190 ? -19.830 21.300 2.722 1.00 94.44 190 GLN A O 1
ATOM 1567 N N . TYR A 1 191 ? -19.981 22.141 4.787 1.00 94.94 191 TYR A N 1
ATOM 1568 C CA . TYR A 1 191 ? -20.784 21.021 5.266 1.00 94.94 191 TYR A CA 1
ATOM 1569 C C . TYR A 1 191 ? -21.686 21.434 6.421 1.00 94.94 191 TYR A C 1
ATOM 1571 O O . TYR A 1 191 ? -21.422 22.406 7.124 1.00 94.94 191 TYR A O 1
ATOM 1579 N N . ILE A 1 192 ? -22.752 20.668 6.639 1.00 96.62 192 ILE A N 1
ATOM 1580 C CA . ILE A 1 192 ? -23.605 20.798 7.821 1.00 96.62 192 ILE A CA 1
ATOM 1581 C C . ILE A 1 192 ? -23.139 19.767 8.841 1.00 96.62 192 ILE A C 1
ATOM 1583 O O . ILE A 1 192 ? -23.081 18.574 8.542 1.00 96.62 192 ILE A O 1
ATOM 1587 N N . CYS A 1 193 ? -22.794 20.211 10.049 1.00 96.50 193 CYS A N 1
ATOM 1588 C CA . CYS A 1 193 ? -22.310 19.300 11.077 1.00 96.50 193 CYS A CA 1
ATOM 1589 C C . CYS A 1 193 ? -23.405 18.282 11.454 1.00 96.50 193 CYS A C 1
ATOM 1591 O O . CYS A 1 193 ? -24.491 18.685 11.876 1.00 96.50 193 CYS A O 1
ATOM 1593 N N . PRO A 1 194 ? -23.149 16.963 11.388 1.00 94.31 194 PRO A N 1
ATOM 1594 C CA . PRO A 1 194 ? -24.157 15.958 11.718 1.00 94.31 194 PRO A CA 1
ATOM 1595 C C . PRO A 1 194 ? -24.571 15.989 13.196 1.00 94.31 194 PRO A C 1
ATOM 1597 O O . PRO A 1 194 ? -25.689 15.567 13.498 1.00 94.31 194 PRO A O 1
ATOM 1600 N N . ARG A 1 195 ? -23.711 16.510 14.087 1.00 94.38 195 ARG A N 1
ATOM 1601 C CA . ARG A 1 195 ? -23.944 16.601 15.538 1.00 94.38 195 ARG A CA 1
ATOM 1602 C C . ARG A 1 195 ? -24.790 17.813 15.933 1.00 94.38 195 ARG A C 1
ATOM 1604 O O . ARG A 1 195 ? -25.865 17.616 16.480 1.00 94.38 195 ARG A O 1
ATOM 1611 N N . CYS A 1 196 ? -24.339 19.039 15.650 1.00 95.62 196 CYS A N 1
ATOM 1612 C CA . CYS A 1 196 ? -25.040 20.267 16.069 1.00 95.62 196 CYS A CA 1
ATOM 1613 C C . CYS A 1 196 ? -25.863 20.947 14.964 1.00 95.62 196 CYS A C 1
ATOM 1615 O O . CYS A 1 196 ? -26.476 21.976 15.216 1.00 95.62 196 CYS A O 1
ATOM 1617 N N . LYS A 1 197 ? -25.859 20.408 13.737 1.00 96.06 197 LYS A N 1
ATOM 1618 C CA . LYS A 1 197 ? -26.565 20.951 12.559 1.00 96.06 197 LYS A CA 1
ATOM 1619 C C . LYS A 1 197 ? -26.139 22.358 12.123 1.00 96.06 197 LYS A C 1
ATOM 1621 O O . LYS A 1 197 ? -26.750 22.919 11.221 1.00 96.06 197 LYS A O 1
ATOM 1626 N N . GLN A 1 198 ? -25.049 22.892 12.672 1.00 97.00 198 GLN A N 1
ATOM 1627 C CA . GLN A 1 198 ? -24.479 24.154 12.216 1.00 97.00 198 GLN A CA 1
ATOM 1628 C C . GLN A 1 198 ? -23.872 24.007 10.816 1.00 97.00 198 GLN A C 1
ATOM 1630 O O . GLN A 1 198 ? -23.116 23.063 10.555 1.00 97.00 198 GLN A O 1
ATOM 1635 N N . PHE A 1 199 ? -24.154 24.972 9.941 1.00 96.00 199 PHE A N 1
ATOM 1636 C CA . PHE A 1 199 ? -23.475 25.101 8.656 1.00 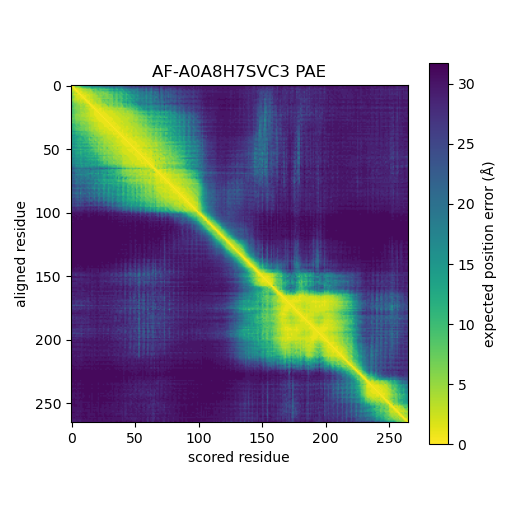96.00 199 PHE A CA 1
ATOM 1637 C C . PHE A 1 199 ? -22.049 25.627 8.858 1.00 96.00 199 PHE A C 1
ATOM 1639 O O . PHE A 1 199 ? -21.844 26.680 9.464 1.00 96.00 199 PHE A O 1
ATOM 1646 N N . ASN A 1 200 ? -21.069 24.879 8.357 1.00 95.12 200 ASN A N 1
ATOM 1647 C CA . ASN A 1 200 ? -19.662 25.240 8.348 1.00 95.12 200 ASN A CA 1
ATOM 1648 C C . ASN A 1 200 ? -19.283 25.725 6.935 1.00 95.12 200 ASN A C 1
ATOM 1650 O O . ASN A 1 200 ? -19.150 24.885 6.036 1.00 95.12 200 ASN A O 1
ATOM 1654 N N . PRO A 1 201 ? -19.145 27.048 6.719 1.00 93.62 201 PRO A N 1
ATOM 1655 C CA . PRO A 1 201 ? -18.817 27.607 5.412 1.00 93.62 201 PRO A CA 1
ATOM 1656 C C . PRO A 1 201 ? -17.378 27.271 5.009 1.00 93.62 201 PRO A C 1
ATOM 1658 O O . PRO A 1 201 ? -16.523 26.996 5.855 1.00 93.62 201 PRO A O 1
ATOM 1661 N N . SER A 1 202 ? -17.103 27.340 3.706 1.00 93.69 202 SER A N 1
ATOM 1662 C CA . SER A 1 202 ? -15.756 27.123 3.182 1.00 93.69 202 SER A CA 1
ATOM 1663 C C . SER A 1 202 ? -14.786 28.204 3.656 1.00 93.69 202 SER A C 1
ATOM 1665 O O . SER A 1 202 ? -15.168 29.348 3.930 1.00 93.69 202 SER A O 1
ATOM 1667 N N . ARG A 1 203 ? -13.495 27.866 3.724 1.00 88.06 203 ARG A N 1
ATOM 1668 C CA . ARG A 1 203 ? -12.455 28.829 4.117 1.00 88.06 203 ARG A CA 1
ATOM 1669 C C . ARG A 1 203 ? -12.391 29.999 3.148 1.00 88.06 203 ARG A C 1
ATOM 1671 O O . ARG A 1 203 ? -12.215 31.130 3.590 1.00 88.06 203 ARG A O 1
ATOM 1678 N N . LYS A 1 204 ? -12.584 29.743 1.851 1.00 88.38 204 LYS A N 1
ATOM 1679 C CA . LYS A 1 204 ? -12.661 30.797 0.830 1.00 88.38 204 LYS A CA 1
ATOM 1680 C C . LYS A 1 204 ? -13.841 31.739 1.064 1.00 88.38 204 LYS A C 1
ATOM 1682 O O . LYS A 1 204 ? -13.644 32.946 1.051 1.00 88.38 204 LYS A O 1
ATOM 1687 N N . SER A 1 205 ? -15.032 31.205 1.347 1.00 86.94 205 SER A N 1
ATOM 1688 C CA . SER A 1 205 ? -16.211 32.029 1.651 1.00 86.94 205 SER A CA 1
ATOM 1689 C C . SER A 1 205 ? -16.015 32.851 2.928 1.00 86.94 205 SER A C 1
ATOM 1691 O O . SER A 1 205 ? -16.332 34.036 2.948 1.00 86.94 205 SER A O 1
ATOM 1693 N N . LYS A 1 206 ? -15.413 32.259 3.968 1.00 86.75 206 LYS A N 1
ATOM 1694 C CA . LYS A 1 206 ? -15.104 32.969 5.215 1.00 86.75 206 LYS A CA 1
ATOM 1695 C C . LYS A 1 206 ? -14.080 34.087 5.007 1.00 86.75 206 LYS A C 1
ATOM 1697 O O . LYS A 1 206 ? -14.269 35.165 5.554 1.00 86.75 206 LYS A O 1
ATOM 1702 N N . LYS A 1 207 ? -13.019 33.842 4.228 1.00 87.62 207 LYS A N 1
ATOM 1703 C CA . LYS A 1 207 ? -12.026 34.870 3.879 1.00 87.62 207 LYS A CA 1
ATOM 1704 C C . LYS A 1 207 ? -12.668 36.012 3.100 1.00 87.62 207 LYS A C 1
ATOM 1706 O O . LYS A 1 207 ? -12.560 37.140 3.540 1.00 87.62 207 LYS A O 1
ATOM 1711 N N . ALA A 1 208 ? -13.442 35.707 2.059 1.00 86.50 208 ALA A N 1
ATOM 1712 C CA . ALA A 1 208 ? -14.145 36.730 1.286 1.00 86.50 208 ALA A CA 1
ATOM 1713 C C . ALA A 1 208 ? -15.084 37.587 2.155 1.00 86.50 208 ALA A C 1
ATOM 1715 O O . ALA A 1 208 ? -15.132 38.801 1.997 1.00 86.50 208 ALA A O 1
ATOM 1716 N N . ALA A 1 209 ? -15.796 36.972 3.105 1.00 83.88 209 ALA A N 1
ATOM 1717 C CA . ALA A 1 209 ? -16.635 37.710 4.048 1.00 83.88 209 ALA A CA 1
ATOM 1718 C C . ALA A 1 209 ? -15.813 38.610 4.990 1.00 83.88 209 ALA A C 1
ATOM 1720 O O . ALA A 1 209 ? -16.246 39.710 5.311 1.00 83.88 209 ALA A O 1
ATOM 1721 N N . ILE A 1 210 ? -14.632 38.162 5.426 1.00 85.56 210 ILE A N 1
ATOM 1722 C CA . ILE A 1 210 ? -13.721 38.971 6.248 1.00 85.56 210 ILE A CA 1
ATOM 1723 C C . ILE A 1 210 ? -13.143 40.126 5.428 1.00 85.56 210 ILE A C 1
ATOM 1725 O O . ILE A 1 210 ? -13.169 41.255 5.900 1.00 85.56 210 ILE A O 1
ATOM 1729 N N . ASP A 1 211 ? -12.680 39.866 4.206 1.00 85.31 211 ASP A N 1
ATOM 1730 C CA . ASP A 1 211 ? -12.075 40.873 3.330 1.00 85.31 211 ASP A CA 1
ATOM 1731 C C . ASP A 1 211 ? -13.064 42.019 3.047 1.00 85.31 211 ASP A C 1
ATOM 1733 O O . ASP A 1 211 ? -12.708 43.187 3.172 1.00 85.31 211 ASP A O 1
ATOM 1737 N N . GLN A 1 212 ? -14.344 41.704 2.814 1.00 82.12 212 GLN A N 1
ATOM 1738 C CA . GLN A 1 212 ? -15.406 42.711 2.659 1.00 82.12 212 GLN A CA 1
ATOM 1739 C C . GLN A 1 212 ? -15.630 43.565 3.918 1.00 82.12 212 GLN A C 1
ATOM 1741 O O . GLN A 1 212 ? -15.892 44.767 3.830 1.00 82.12 212 GLN A O 1
ATOM 1746 N N . VAL A 1 213 ? -15.536 42.960 5.103 1.00 83.69 213 VAL A N 1
ATOM 1747 C CA . VAL A 1 213 ? -15.669 43.680 6.380 1.00 83.69 213 VAL A CA 1
ATOM 1748 C C . VAL A 1 213 ? -14.441 44.557 6.646 1.00 83.69 213 VAL A C 1
ATOM 1750 O O . VAL A 1 213 ? -14.575 45.662 7.170 1.00 83.69 213 VAL A O 1
ATOM 1753 N N . VAL A 1 214 ? -13.247 44.104 6.261 1.00 80.62 214 VAL A N 1
ATOM 1754 C CA . VAL A 1 214 ? -12.006 44.873 6.417 1.00 80.62 214 VAL A CA 1
ATOM 1755 C C . VAL A 1 214 ? -11.996 46.081 5.481 1.00 80.62 214 VAL A C 1
ATOM 1757 O O . VAL A 1 214 ? -11.701 47.185 5.934 1.00 80.62 214 VAL A O 1
ATOM 1760 N N . GLU A 1 215 ? -12.389 45.908 4.220 1.00 75.44 215 GLU A N 1
ATOM 1761 C CA . GLU A 1 215 ? -12.427 46.991 3.230 1.00 75.44 215 GLU A CA 1
ATOM 1762 C C . GLU A 1 215 ? -13.434 48.085 3.621 1.00 75.44 215 GLU A C 1
ATOM 1764 O O . GLU A 1 215 ? -13.097 49.267 3.667 1.00 75.44 215 GLU A O 1
ATOM 1769 N N . SER A 1 216 ? -14.624 47.694 4.084 1.00 65.38 216 SER A N 1
ATOM 1770 C CA . SER A 1 216 ? -15.627 48.643 4.595 1.00 65.38 216 SER A CA 1
ATOM 1771 C C . SER A 1 216 ? -15.235 49.333 5.913 1.00 65.38 216 SER A C 1
ATOM 1773 O O . SER A 1 216 ? -15.746 50.410 6.225 1.00 65.38 216 SER A O 1
ATOM 1775 N N . THR A 1 217 ? -14.313 48.757 6.692 1.00 67.25 217 THR A N 1
ATOM 1776 C CA . THR A 1 217 ? -13.747 49.404 7.891 1.00 67.25 217 THR A CA 1
ATOM 1777 C C . THR A 1 217 ? -12.618 50.373 7.525 1.00 67.25 217 THR A C 1
ATOM 1779 O O . THR A 1 217 ? -12.476 51.419 8.157 1.00 67.25 217 THR A O 1
ATOM 1782 N N . GLN A 1 218 ? -11.844 50.073 6.477 1.00 60.47 218 GLN A N 1
ATOM 1783 C CA . GLN A 1 218 ? -10.813 50.973 5.955 1.00 60.47 218 GLN A CA 1
ATOM 1784 C C . GLN A 1 218 ? -11.409 52.224 5.303 1.00 60.47 218 GLN A C 1
ATOM 1786 O O . GLN A 1 218 ? -10.881 53.312 5.513 1.00 60.47 218 GLN A O 1
ATOM 1791 N N . GLU A 1 219 ? -12.526 52.105 4.583 1.00 59.72 219 GLU A N 1
ATOM 1792 C CA . GLU A 1 219 ? -13.222 53.266 4.009 1.00 59.72 219 GLU A CA 1
ATOM 1793 C C . GLU A 1 219 ? -13.815 54.179 5.095 1.00 59.72 219 GLU A C 1
ATOM 1795 O O . GLU A 1 219 ? -13.628 55.393 5.042 1.00 59.72 219 GLU A O 1
ATOM 1800 N N . LYS A 1 220 ? -14.415 53.610 6.151 1.00 53.72 220 LYS A N 1
ATOM 1801 C CA . LYS A 1 220 ? -14.930 54.387 7.296 1.00 53.72 220 LYS A CA 1
ATOM 1802 C C . LYS A 1 220 ? -13.835 55.087 8.101 1.00 53.72 220 LYS A C 1
ATOM 1804 O O . LYS A 1 220 ? -14.049 56.195 8.581 1.00 53.72 220 LYS A O 1
ATOM 1809 N N . ASN A 1 221 ? -12.658 54.473 8.231 1.00 52.19 221 ASN A N 1
ATOM 1810 C CA . ASN A 1 221 ? -11.512 55.123 8.873 1.00 52.19 221 ASN A CA 1
ATOM 1811 C C . ASN A 1 221 ? -10.883 56.219 8.002 1.00 52.19 221 ASN A C 1
ATOM 1813 O O . ASN A 1 221 ? -10.232 57.104 8.542 1.00 52.19 221 ASN A O 1
ATOM 1817 N N . LYS A 1 222 ? -11.098 56.206 6.681 1.00 50.69 222 LYS A N 1
ATOM 1818 C CA . LYS A 1 222 ? -10.596 57.243 5.770 1.00 50.69 222 LYS A CA 1
ATOM 1819 C C . LYS A 1 222 ? -11.483 58.493 5.736 1.00 50.69 222 LYS A C 1
ATOM 1821 O O . LYS A 1 222 ? -10.980 59.574 5.458 1.00 50.69 222 LYS A O 1
ATOM 1826 N N . GLU A 1 223 ? -12.776 58.362 6.043 1.00 52.41 223 GLU A N 1
ATOM 1827 C CA . GLU A 1 223 ? -13.694 59.505 6.209 1.00 52.41 223 GLU A CA 1
ATOM 1828 C C . GLU A 1 223 ? -13.594 60.160 7.599 1.00 52.41 223 GLU A C 1
ATOM 1830 O O . GLU A 1 223 ? -13.837 61.357 7.723 1.00 52.41 223 GLU A O 1
ATOM 1835 N N . ASN A 1 224 ? -13.176 59.414 8.629 1.00 46.25 224 ASN A N 1
ATOM 1836 C CA . ASN A 1 224 ? -12.970 59.946 9.984 1.00 46.25 224 ASN A CA 1
ATOM 1837 C C . ASN A 1 224 ? -11.593 60.603 10.214 1.00 46.25 224 ASN A C 1
ATOM 1839 O O . ASN A 1 224 ? -11.374 61.164 11.282 1.00 46.25 224 ASN A O 1
ATOM 1843 N N . ASP A 1 225 ? -10.687 60.595 9.230 1.00 44.75 225 ASP A N 1
ATOM 1844 C CA . ASP A 1 225 ? -9.344 61.204 9.327 1.00 44.75 225 ASP A CA 1
ATOM 1845 C C . ASP A 1 225 ? -9.304 62.670 8.835 1.00 44.75 225 ASP A C 1
ATOM 1847 O O . ASP A 1 225 ? -8.280 63.191 8.398 1.00 44.75 225 ASP A O 1
ATOM 1851 N N . LEU A 1 226 ? -10.452 63.356 8.860 1.00 52.19 226 LEU A N 1
ATOM 1852 C CA . LEU A 1 226 ? -10.587 64.762 8.460 1.00 52.19 226 LEU A CA 1
ATOM 1853 C C . LEU A 1 226 ? -11.467 65.564 9.427 1.00 52.19 226 LEU A C 1
ATOM 1855 O O . LEU A 1 226 ? -12.221 66.440 9.020 1.00 52.19 226 LEU A O 1
ATOM 1859 N N . SER A 1 227 ? -11.325 65.316 10.730 1.00 48.91 227 SER A N 1
ATOM 1860 C CA . SER A 1 227 ? -11.556 66.347 11.748 1.00 48.91 227 SER A CA 1
ATOM 1861 C C . SER A 1 227 ? -10.967 65.943 13.103 1.00 48.91 227 SER A C 1
ATOM 1863 O O . SER A 1 227 ? -11.458 65.014 13.733 1.00 48.91 227 SER A O 1
ATOM 1865 N N . VAL A 1 228 ? -9.999 66.747 13.558 1.00 49.69 228 VAL A N 1
ATOM 1866 C CA . VAL A 1 228 ? -9.454 66.845 14.927 1.00 49.69 228 VAL A CA 1
ATOM 1867 C C . VAL A 1 228 ? -8.502 65.717 15.352 1.00 49.69 228 VAL A C 1
ATOM 1869 O O . VAL A 1 228 ? -8.881 64.774 16.037 1.00 49.69 228 VAL A O 1
ATOM 1872 N N . VAL A 1 229 ? -7.219 65.889 15.022 1.00 43.22 229 VAL A N 1
ATOM 1873 C CA . VAL A 1 229 ? -6.117 65.321 15.812 1.00 43.22 229 VAL A CA 1
ATOM 1874 C C . VAL A 1 229 ? -5.789 66.345 16.899 1.00 43.22 229 VAL A C 1
ATOM 1876 O O . VAL A 1 229 ? -5.115 67.339 16.637 1.00 43.22 229 VAL A O 1
ATOM 1879 N N . GLU A 1 230 ? -6.313 66.143 18.107 1.00 55.16 230 GLU A N 1
ATOM 1880 C CA . GLU A 1 230 ? -5.604 66.605 19.300 1.00 55.16 230 GLU A CA 1
ATOM 1881 C C . GLU A 1 230 ? -4.418 65.652 19.474 1.00 55.16 230 GLU A C 1
ATOM 1883 O O . GLU A 1 230 ? -4.594 64.434 19.541 1.00 55.16 230 GLU A O 1
ATOM 1888 N N . GLU A 1 231 ? -3.203 66.197 19.439 1.00 55.75 231 GLU A N 1
ATOM 1889 C CA . GLU A 1 231 ? -1.970 65.446 19.670 1.00 55.75 231 GLU A CA 1
ATOM 1890 C C . GLU A 1 231 ? -1.951 64.949 21.126 1.00 55.75 231 GLU A C 1
ATOM 1892 O O . GLU A 1 231 ? -1.430 65.618 22.017 1.00 55.75 231 GLU A O 1
ATOM 1897 N N . GLU A 1 232 ? -2.548 63.786 21.398 1.00 61.78 232 GLU A N 1
ATOM 1898 C CA . GLU A 1 232 ? -2.297 63.083 22.655 1.00 61.78 232 GLU A CA 1
ATOM 1899 C C . GLU A 1 232 ? -0.900 62.449 22.605 1.00 61.78 232 GLU A C 1
ATOM 1901 O O . GLU A 1 232 ? -0.563 61.686 21.696 1.00 61.78 232 GLU A O 1
ATOM 1906 N N . ASP A 1 233 ? -0.092 62.796 23.607 1.00 69.25 233 ASP A N 1
ATOM 1907 C CA . ASP A 1 233 ? 1.284 62.348 23.797 1.00 69.25 233 ASP A CA 1
ATOM 1908 C C . ASP A 1 233 ? 1.391 60.809 23.691 1.00 69.25 233 ASP A C 1
ATOM 1910 O O . ASP A 1 233 ? 0.732 60.087 24.455 1.00 69.25 233 ASP A O 1
ATOM 1914 N N . PRO A 1 234 ? 2.201 60.274 22.755 1.00 61.66 234 PRO A N 1
ATOM 1915 C CA . PRO A 1 234 ? 2.298 58.840 22.490 1.00 61.66 234 PRO A CA 1
ATOM 1916 C C . PRO A 1 234 ? 2.671 58.004 23.722 1.00 61.66 234 PRO A C 1
ATOM 1918 O O . PRO A 1 234 ? 2.331 56.818 23.768 1.00 61.66 234 PRO A O 1
ATOM 1921 N N . GLU A 1 235 ? 3.318 58.586 24.737 1.00 70.81 235 GLU A N 1
ATOM 1922 C CA . GLU A 1 235 ? 3.619 57.873 25.984 1.00 70.81 235 GLU A CA 1
ATOM 1923 C C . GLU A 1 235 ? 2.351 57.492 26.764 1.00 70.81 235 GLU A C 1
ATOM 1925 O O . GLU A 1 235 ? 2.247 56.363 27.253 1.00 70.81 235 GLU A O 1
ATOM 1930 N N . GLN A 1 236 ? 1.334 58.360 26.790 1.00 66.00 236 GLN A N 1
ATOM 1931 C CA . GLN A 1 236 ? 0.073 58.090 27.492 1.00 66.00 236 GLN A CA 1
ATOM 1932 C C . GLN A 1 236 ? -0.770 57.032 26.772 1.00 66.00 236 GLN A C 1
ATOM 1934 O O . GLN A 1 236 ? -1.444 56.217 27.407 1.00 66.00 236 GLN A O 1
ATOM 1939 N N . VAL A 1 237 ? -0.706 56.995 25.438 1.00 73.44 237 VAL A N 1
ATOM 1940 C CA . VAL A 1 237 ? -1.381 55.972 24.623 1.00 73.44 237 VAL A CA 1
A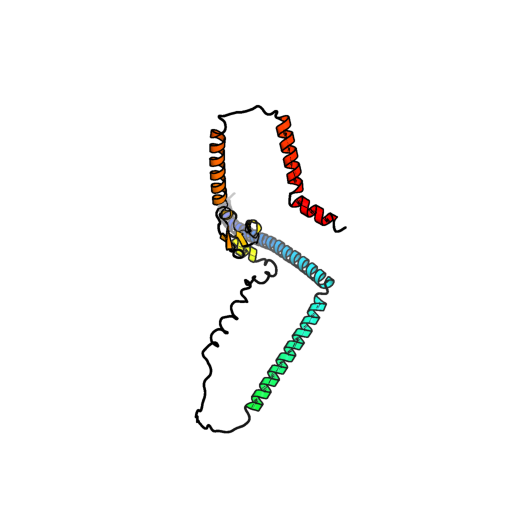TOM 1941 C C . VAL A 1 237 ? -0.749 54.597 24.856 1.00 73.44 237 VAL A C 1
ATOM 1943 O O . VAL A 1 237 ? -1.462 53.603 25.005 1.00 73.44 237 VAL A O 1
ATOM 1946 N N . ILE A 1 238 ? 0.582 54.532 24.961 1.00 73.75 238 ILE A N 1
ATOM 1947 C CA . ILE A 1 238 ? 1.305 53.292 25.273 1.00 73.75 238 ILE A CA 1
ATOM 1948 C C . ILE A 1 238 ? 0.975 52.809 26.690 1.00 73.75 238 ILE A C 1
ATOM 1950 O O . ILE A 1 238 ? 0.827 51.604 26.901 1.00 73.75 238 ILE A O 1
ATOM 1954 N N . GLU A 1 239 ? 0.836 53.716 27.656 1.00 82.06 239 GLU A N 1
ATOM 1955 C CA . GLU A 1 239 ? 0.477 53.359 29.029 1.00 82.06 239 GLU A CA 1
ATOM 1956 C C . GLU A 1 239 ? -0.962 52.829 29.129 1.00 82.06 239 GLU A C 1
ATOM 1958 O O . GLU A 1 239 ? -1.180 51.762 29.710 1.00 82.06 239 GLU A O 1
ATOM 1963 N N . LYS A 1 240 ? -1.925 53.475 28.454 1.00 78.31 240 LYS A N 1
ATOM 1964 C CA . LYS A 1 240 ? -3.310 52.980 28.339 1.00 78.31 240 LYS A CA 1
ATOM 1965 C C . LYS A 1 240 ? -3.371 51.610 27.649 1.00 78.31 240 LYS A C 1
ATOM 1967 O O . LYS A 1 240 ? -4.057 50.713 28.132 1.00 78.31 240 LYS A O 1
ATOM 1972 N N . LEU A 1 241 ? -2.618 51.407 26.564 1.00 75.50 241 LEU A N 1
ATOM 1973 C CA . LEU A 1 241 ? -2.550 50.119 25.857 1.00 75.50 241 LEU A CA 1
ATOM 1974 C C . LEU A 1 241 ? -1.917 49.016 26.713 1.00 75.50 241 LEU A C 1
ATOM 1976 O O . LEU A 1 241 ? -2.384 47.879 26.688 1.00 75.50 241 LEU A O 1
ATOM 1980 N N . LYS A 1 242 ? -0.879 49.331 27.495 1.00 81.88 242 LYS A N 1
ATOM 1981 C CA . LYS A 1 242 ? -0.285 48.376 28.441 1.00 81.88 242 LYS A CA 1
ATOM 1982 C C . LYS A 1 242 ? -1.262 48.003 29.552 1.00 81.88 242 LYS A C 1
ATOM 1984 O O . LYS A 1 242 ? -1.360 46.820 29.863 1.00 81.88 242 LYS A O 1
ATOM 1989 N N . ALA A 1 243 ? -2.002 48.968 30.099 1.00 79.94 243 ALA A N 1
ATOM 1990 C CA . ALA A 1 243 ? -3.030 48.706 31.105 1.00 79.94 243 ALA A CA 1
ATOM 1991 C C . ALA A 1 243 ? -4.162 47.820 30.552 1.00 79.94 243 ALA A C 1
ATOM 1993 O O . ALA A 1 243 ? -4.577 46.874 31.217 1.00 79.94 243 ALA A O 1
ATOM 1994 N N . GLN A 1 244 ? -4.588 48.061 29.307 1.00 72.12 244 GLN A N 1
ATOM 1995 C CA . GLN A 1 244 ? -5.604 47.252 28.625 1.00 72.12 244 GLN A CA 1
ATOM 1996 C C . GLN A 1 244 ? -5.125 45.812 28.363 1.00 72.12 244 GLN A C 1
ATOM 1998 O O . GLN A 1 244 ? -5.854 44.849 28.582 1.00 72.12 244 GLN A O 1
ATOM 2003 N N . ILE A 1 245 ? -3.869 45.641 27.937 1.00 73.94 245 ILE A N 1
ATOM 2004 C CA . ILE A 1 245 ? -3.275 44.311 27.730 1.00 73.94 245 ILE A CA 1
ATOM 2005 C C . ILE A 1 245 ? -3.131 43.560 29.061 1.00 73.94 245 ILE A C 1
ATOM 2007 O O . ILE A 1 245 ? -3.236 42.334 29.085 1.00 73.94 245 ILE A O 1
ATOM 2011 N N . GLU A 1 246 ? -2.883 44.265 30.166 1.00 74.25 246 GLU A N 1
ATOM 2012 C CA . GLU A 1 246 ? -2.775 43.645 31.486 1.00 74.25 246 GLU A CA 1
ATOM 2013 C C . GLU A 1 246 ? -4.141 43.194 32.029 1.00 74.25 246 GLU A C 1
ATOM 2015 O O . GLU A 1 246 ? -4.223 42.088 32.561 1.00 74.25 246 GLU A O 1
ATOM 2020 N N . SER A 1 247 ? -5.227 43.949 31.799 1.00 66.75 247 SER A N 1
ATOM 2021 C CA . SER A 1 247 ? -6.578 43.494 32.176 1.00 66.75 247 SER A CA 1
ATOM 2022 C C . SER A 1 247 ? -7.034 42.282 31.362 1.00 66.75 247 SER A C 1
ATOM 2024 O O . SER A 1 247 ? -7.594 41.332 31.909 1.00 66.75 247 SER A O 1
ATOM 2026 N N . ASP A 1 248 ? -6.737 42.261 30.061 1.00 62.25 248 ASP A N 1
ATOM 2027 C CA . ASP A 1 248 ? -7.149 41.165 29.180 1.00 62.25 248 ASP A CA 1
ATOM 2028 C C . ASP A 1 248 ? -6.419 39.851 29.516 1.00 62.25 248 ASP A C 1
ATOM 2030 O O . ASP A 1 248 ? -6.970 38.758 29.349 1.00 62.25 248 ASP A O 1
ATOM 2034 N N . LYS A 1 249 ? -5.187 39.916 30.045 1.00 62.97 249 LYS A N 1
ATOM 2035 C CA . LYS A 1 249 ? -4.459 38.724 30.512 1.00 62.97 249 LYS A CA 1
ATOM 2036 C C . LYS A 1 249 ? -5.158 38.040 31.684 1.00 62.97 249 LYS A C 1
ATOM 2038 O O . LYS A 1 249 ? -5.134 36.808 31.728 1.00 62.97 249 LYS A O 1
ATOM 2043 N N . GLU A 1 250 ? -5.791 38.785 32.588 1.00 59.75 250 GLU A N 1
ATOM 2044 C CA . GLU A 1 250 ? -6.534 38.212 33.719 1.00 59.75 250 GLU A CA 1
ATOM 2045 C C . GLU A 1 250 ? -7.866 37.575 33.286 1.00 59.75 250 GLU A C 1
ATOM 2047 O O . GLU A 1 250 ? -8.268 36.551 33.842 1.00 59.75 250 GLU A O 1
ATOM 2052 N N . GLU A 1 251 ? -8.512 38.089 32.232 1.00 59.44 251 GLU A N 1
ATOM 2053 C CA . GLU A 1 251 ? -9.762 37.524 31.698 1.00 59.44 251 GLU A CA 1
ATOM 2054 C C . GLU A 1 251 ? -9.570 36.347 30.726 1.00 59.44 251 GLU A C 1
ATOM 2056 O O . GLU A 1 251 ? -10.519 35.603 30.439 1.00 59.44 251 GLU A O 1
ATOM 2061 N N . THR A 1 252 ? -8.352 36.122 30.221 1.00 63.69 252 THR A N 1
ATOM 2062 C CA . THR A 1 252 ? -8.108 35.005 29.302 1.00 63.69 252 THR A CA 1
ATOM 2063 C C . THR A 1 252 ? -8.383 33.642 29.942 1.00 63.69 252 THR A C 1
ATOM 2065 O O . THR A 1 252 ? -8.052 33.353 31.092 1.00 63.69 252 THR A O 1
ATOM 2068 N N . ILE A 1 253 ? -8.926 32.727 29.131 1.00 61.06 253 ILE A N 1
ATOM 2069 C CA . ILE A 1 253 ? -9.239 31.336 29.510 1.00 61.06 253 ILE A CA 1
ATOM 2070 C C . ILE A 1 253 ? -8.027 30.636 30.161 1.00 61.06 253 ILE A C 1
ATOM 2072 O O . ILE A 1 253 ? -8.198 29.811 31.057 1.00 61.06 253 ILE A O 1
ATOM 2076 N N . GLY A 1 254 ? -6.802 30.999 29.759 1.00 64.12 254 GLY A N 1
ATOM 2077 C CA . GLY A 1 254 ? -5.560 30.481 30.335 1.00 64.12 254 GLY A CA 1
ATOM 2078 C C . GLY A 1 254 ? -5.305 30.888 31.794 1.00 64.12 254 GLY A C 1
ATOM 2079 O O . GLY A 1 254 ? -4.733 30.091 32.534 1.00 64.12 254 GLY A O 1
ATOM 2080 N N . ALA A 1 255 ? -5.741 32.074 32.234 1.00 60.47 255 ALA A N 1
ATOM 2081 C CA . ALA A 1 255 ? -5.658 32.498 33.635 1.00 60.47 255 ALA A CA 1
ATOM 2082 C C . ALA A 1 255 ? -6.671 31.734 34.508 1.00 60.47 255 ALA A C 1
ATOM 2084 O O . ALA A 1 255 ? -6.291 31.114 35.501 1.00 60.47 255 ALA A O 1
ATOM 2085 N N . ARG A 1 256 ? -7.921 31.606 34.039 1.00 60.94 256 ARG A N 1
ATOM 2086 C CA . ARG A 1 256 ? -9.004 30.847 34.707 1.00 60.94 256 ARG A CA 1
ATOM 2087 C C . ARG A 1 256 ? -8.709 29.357 34.920 1.00 60.94 256 ARG A C 1
ATOM 2089 O O . ARG A 1 256 ? -9.275 28.728 35.814 1.00 60.94 256 ARG A O 1
ATOM 2096 N N . VAL A 1 257 ? -7.882 28.758 34.063 1.00 65.00 257 VAL A N 1
ATOM 2097 C CA . VAL A 1 257 ? -7.432 27.362 34.208 1.00 65.00 257 VAL A CA 1
ATOM 2098 C C . VAL A 1 257 ? -6.317 27.244 35.252 1.00 65.00 257 VAL A C 1
ATOM 2100 O O . VAL A 1 257 ? -6.285 26.256 35.978 1.00 65.00 257 VAL A O 1
ATOM 2103 N N . ARG A 1 258 ? -5.447 28.255 35.378 1.00 63.34 258 ARG A N 1
ATOM 2104 C CA . ARG A 1 258 ? -4.383 28.281 36.393 1.00 63.34 258 ARG A CA 1
ATOM 2105 C C . ARG A 1 258 ? -4.921 28.520 37.804 1.00 63.34 258 ARG A C 1
ATOM 2107 O O . ARG A 1 258 ? -4.471 27.833 38.709 1.00 63.34 258 ARG A O 1
ATOM 2114 N N . GLN A 1 259 ? -5.911 29.398 37.988 1.00 62.72 259 GLN A N 1
ATOM 2115 C CA . GLN A 1 259 ? -6.532 29.597 39.309 1.00 62.72 259 GLN A CA 1
ATOM 2116 C C . GLN A 1 259 ? -7.206 28.327 39.848 1.00 62.72 259 GLN A C 1
ATOM 2118 O O . GLN A 1 259 ? -7.013 27.992 41.010 1.00 62.72 259 GLN A O 1
ATOM 2123 N N . ARG A 1 260 ? -7.913 27.562 39.001 1.00 57.97 260 ARG A N 1
ATOM 2124 C CA . ARG A 1 260 ? -8.543 26.298 39.430 1.00 57.97 260 ARG A CA 1
ATOM 2125 C C . ARG A 1 260 ? -7.548 25.241 39.913 1.00 57.97 260 ARG A C 1
ATOM 2127 O O . ARG A 1 260 ? -7.907 24.440 40.758 1.00 57.97 260 ARG A O 1
ATOM 2134 N N . HIS A 1 261 ? -6.322 25.241 39.393 1.00 57.84 261 HIS A N 1
ATOM 2135 C CA . HIS A 1 261 ? -5.281 24.313 39.841 1.00 57.84 261 HIS A CA 1
ATOM 2136 C C . HIS A 1 261 ? -4.617 24.724 41.162 1.00 57.84 261 HIS A C 1
ATOM 2138 O O . HIS A 1 261 ? -3.993 23.879 41.788 1.00 57.84 261 HIS A O 1
ATOM 2144 N N . ILE A 1 262 ? -4.734 25.991 41.573 1.00 66.19 262 ILE A N 1
ATOM 2145 C CA . ILE A 1 262 ? -4.146 26.509 42.818 1.00 66.19 262 ILE A CA 1
ATOM 2146 C C . ILE A 1 262 ? -5.114 26.342 44.003 1.00 66.19 262 ILE A C 1
ATOM 2148 O O . ILE A 1 262 ? -4.667 26.225 45.133 1.00 66.19 262 ILE A O 1
ATOM 2152 N N . GLU A 1 263 ? -6.428 26.303 43.765 1.00 59.94 263 GLU A N 1
ATOM 2153 C CA . GLU A 1 263 ? -7.442 26.105 44.819 1.00 59.94 263 GLU A CA 1
ATOM 2154 C C . GLU A 1 263 ? -7.647 24.628 45.224 1.00 59.94 263 GLU A C 1
ATOM 2156 O O . GLU A 1 263 ? -8.370 24.356 46.181 1.00 59.94 263 GLU A O 1
ATOM 2161 N N . GLU A 1 264 ? -7.035 23.677 44.507 1.00 56.81 264 GLU A N 1
ATOM 2162 C CA . GLU A 1 264 ? -7.134 22.228 44.771 1.00 56.81 264 GLU A CA 1
ATOM 2163 C C . GLU A 1 264 ? -5.891 21.620 45.474 1.00 56.81 264 GLU A C 1
ATOM 2165 O O . GLU A 1 264 ? -5.871 20.408 45.701 1.00 56.81 264 GLU A O 1
ATOM 2170 N N . GLU A 1 265 ? -4.889 22.429 45.853 1.00 47.41 265 GLU A N 1
ATOM 2171 C CA . GLU A 1 265 ? -3.777 22.060 46.766 1.00 47.41 265 GLU A CA 1
ATOM 2172 C C . GLU A 1 265 ? -3.978 22.644 48.173 1.00 47.41 265 GLU A C 1
ATOM 2174 O O . GLU A 1 265 ? -3.696 21.911 49.152 1.00 47.41 265 GLU A O 1
#